Protein AF-C9LHJ3-F1 (afdb_monomer_lite)

Sequence (234 aa):
MCVIQSIKDIEKISLEILKDSKSLDIFPTPIDKIVSYVNLTVSSNVDTSQIHEGYKSKYPDVLLRALGKVRGLLVRKEKKVYLDLNQLDSRKNFVKLHEVGHDVLPWQQKCFDVLDDDDESLNFDTHEEFEAEANFFASVTLFQHDRFTSAINKYPLDIDTSIQLSTLFGASIHATLRRYVEYSNNRCALLVLEKPSRCGALLRNKFQSPSFTNTFGKMGIPNVLDYFAWPFVL

Foldseek 3Di:
DLDDDDLVVLLVLLLVLCVVLVQAPDWLRPLVSSLVSLVAAEDADPPVVPVPVVCCVQCVPVVCCCVVPNQWDQPPVVSYIYHDNVDDQQVVSLSSQLVVQCSRPVSSVVVVVVCVPPDDDPDPVNVVVSSVSSSSSSLCNLCVNCVVLVQLVVDDPDLVSLVVSCNGSVHDSVSSVQVCFANPPDFDKDWDWPDQDPFFTFTPDIGHYPNVCVPPNDDPDDRTDTCVNPVVRD

Organism: NCBI:txid626522

Structure (mmCIF, N/CA/C/O backbone):
data_AF-C9LHJ3-F1
#
_entry.id   AF-C9LHJ3-F1
#
loop_
_atom_site.group_PDB
_atom_site.id
_atom_site.type_symbol
_atom_site.label_atom_id
_atom_site.label_alt_id
_atom_site.label_comp_id
_atom_site.label_asym_id
_atom_site.label_entity_id
_atom_site.label_seq_id
_atom_site.pdbx_PDB_ins_code
_atom_site.Cartn_x
_atom_site.Cartn_y
_atom_site.Cartn_z
_atom_site.occupancy
_atom_site.B_iso_or_equiv
_atom_site.auth_seq_id
_atom_site.auth_comp_id
_atom_site.auth_asym_id
_atom_site.auth_atom_id
_atom_site.pdbx_PDB_model_num
ATOM 1 N N . MET A 1 1 ? 11.647 -0.512 27.954 1.00 32.06 1 MET A N 1
ATOM 2 C CA . MET A 1 1 ? 12.306 -1.088 26.761 1.00 32.06 1 MET A CA 1
ATOM 3 C C . MET A 1 1 ? 11.206 -1.726 25.915 1.00 32.06 1 MET A C 1
ATOM 5 O O . MET A 1 1 ? 10.716 -2.786 26.286 1.00 32.06 1 MET A O 1
ATOM 9 N N . CYS A 1 2 ? 10.695 -1.007 24.906 1.00 38.97 2 CYS A N 1
ATOM 10 C CA . CYS A 1 2 ? 9.602 -1.476 24.041 1.00 38.97 2 CYS A CA 1
ATOM 11 C C . CYS A 1 2 ? 10.174 -2.636 23.198 1.00 38.97 2 CYS A C 1
ATOM 13 O O . CYS A 1 2 ? 11.178 -2.456 22.514 1.00 38.97 2 CYS A O 1
ATOM 15 N N . VAL A 1 3 ? 9.646 -3.852 23.352 1.00 42.72 3 VAL A N 1
ATOM 16 C CA . VAL A 1 3 ? 10.147 -5.035 22.634 1.00 42.72 3 VAL A CA 1
ATOM 17 C C . VAL A 1 3 ? 9.776 -4.889 21.160 1.00 42.72 3 VAL A C 1
ATOM 19 O O . VAL A 1 3 ? 8.593 -4.869 20.834 1.00 42.72 3 VAL A O 1
ATOM 22 N N . ILE A 1 4 ? 10.789 -4.788 20.300 1.00 52.75 4 ILE A N 1
ATOM 23 C CA . ILE A 1 4 ? 10.663 -4.711 18.840 1.00 52.75 4 ILE A CA 1
ATOM 24 C C . ILE A 1 4 ? 10.087 -6.045 18.339 1.00 52.75 4 ILE A C 1
ATOM 26 O O . ILE A 1 4 ? 10.677 -7.103 18.578 1.00 52.75 4 ILE A O 1
ATOM 30 N N . GLN A 1 5 ? 8.909 -6.007 17.707 1.00 63.47 5 GLN A N 1
ATOM 31 C CA . GLN A 1 5 ? 8.194 -7.194 17.217 1.00 63.47 5 GLN A CA 1
ATOM 32 C C . GLN A 1 5 ? 8.350 -7.387 15.706 1.00 63.47 5 GLN A C 1
ATOM 34 O O . GLN A 1 5 ? 8.887 -6.545 14.991 1.00 63.47 5 GLN A O 1
ATOM 39 N N . SER A 1 6 ? 7.949 -8.563 15.218 1.00 76.94 6 SER A N 1
ATOM 40 C CA . SER A 1 6 ? 8.232 -8.991 13.852 1.00 76.94 6 SER A CA 1
ATOM 41 C C . SER A 1 6 ? 7.150 -8.538 12.868 1.00 76.94 6 SER A C 1
ATOM 43 O O . SER A 1 6 ? 5.975 -8.442 13.211 1.00 76.94 6 SER A O 1
ATOM 45 N N . ILE A 1 7 ? 7.523 -8.365 11.594 1.00 88.50 7 ILE A N 1
ATOM 46 C CA . ILE A 1 7 ? 6.602 -8.148 10.457 1.00 88.50 7 ILE A CA 1
ATOM 47 C C . ILE A 1 7 ? 5.390 -9.099 10.498 1.00 88.50 7 ILE A C 1
ATOM 49 O O . ILE A 1 7 ? 4.270 -8.692 10.196 1.00 88.50 7 ILE A O 1
ATOM 53 N N . LYS A 1 8 ? 5.596 -10.348 10.936 1.00 91.19 8 LYS A N 1
ATOM 54 C CA . LYS A 1 8 ? 4.547 -11.372 11.028 1.00 91.19 8 LYS A CA 1
ATOM 55 C C . LYS A 1 8 ? 3.450 -11.020 12.030 1.00 91.19 8 LYS A C 1
ATOM 57 O O . LYS A 1 8 ? 2.300 -11.396 11.821 1.00 91.19 8 LYS A O 1
ATOM 62 N N . ASP A 1 9 ? 3.790 -10.317 13.106 1.00 93.75 9 ASP A N 1
ATOM 63 C CA . ASP A 1 9 ? 2.824 -9.903 14.123 1.00 93.75 9 ASP A CA 1
ATOM 64 C C . ASP A 1 9 ? 1.900 -8.818 13.558 1.00 93.75 9 ASP A C 1
ATOM 66 O O . ASP A 1 9 ? 0.679 -8.910 13.691 1.00 93.75 9 ASP A O 1
ATOM 70 N N . ILE A 1 10 ? 2.465 -7.857 12.816 1.00 94.94 10 ILE A N 1
ATOM 71 C CA . ILE A 1 10 ? 1.693 -6.836 12.092 1.00 94.94 10 ILE A CA 1
ATOM 72 C C . ILE A 1 10 ? 0.785 -7.489 11.045 1.00 94.94 10 ILE A C 1
ATOM 74 O O . ILE A 1 10 ? -0.390 -7.134 10.932 1.00 94.94 10 ILE A O 1
ATOM 78 N N . GLU A 1 11 ? 1.303 -8.465 10.293 1.00 95.56 11 GLU A N 1
ATOM 79 C CA . GLU A 1 11 ? 0.507 -9.190 9.303 1.00 95.56 11 GLU A CA 1
ATOM 80 C C . GLU A 1 11 ? -0.664 -9.935 9.950 1.00 95.56 11 GLU A C 1
ATOM 82 O O . GLU A 1 11 ? -1.795 -9.869 9.465 1.00 95.56 11 GLU A O 1
ATOM 87 N N . LYS A 1 12 ? -0.409 -10.607 11.077 1.00 96.50 12 LYS A N 1
ATOM 88 C CA . LYS A 1 12 ? -1.432 -11.321 11.837 1.00 96.50 12 LYS A CA 1
ATOM 89 C C . LYS A 1 12 ? -2.536 -10.377 12.315 1.00 96.50 12 LYS A C 1
ATOM 91 O O . LYS A 1 12 ? -3.703 -10.653 12.042 1.00 96.50 12 LYS A O 1
ATOM 96 N N . ILE A 1 13 ? -2.177 -9.259 12.952 1.00 96.69 13 ILE A N 1
ATOM 97 C CA . ILE A 1 13 ? -3.137 -8.255 13.443 1.00 96.69 13 ILE A CA 1
ATOM 98 C C . ILE A 1 13 ? -3.966 -7.694 12.280 1.00 96.69 13 ILE A C 1
ATOM 100 O O . ILE A 1 13 ? -5.192 -7.629 12.354 1.00 96.69 13 ILE A O 1
ATOM 104 N N . SER A 1 14 ? -3.312 -7.341 11.169 1.00 97.75 14 SER A N 1
ATOM 105 C CA . SER A 1 14 ?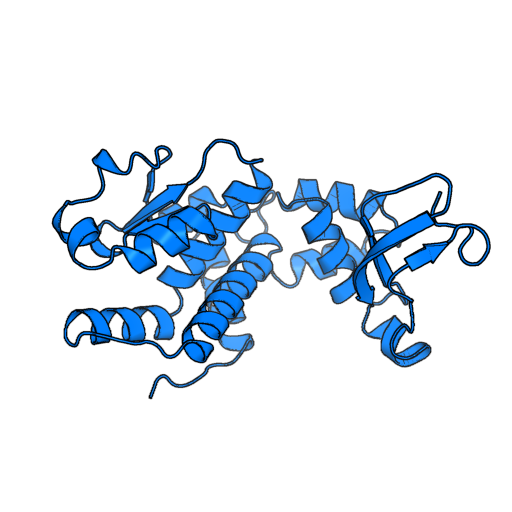 -3.989 -6.867 9.957 1.00 97.75 14 SER A CA 1
ATOM 106 C C . SER A 1 14 ? -4.999 -7.889 9.424 1.00 97.75 14 SER A C 1
ATOM 108 O O . SER A 1 14 ? -6.138 -7.537 9.107 1.00 97.75 14 SER A O 1
ATOM 110 N N . LEU A 1 15 ? -4.613 -9.165 9.342 1.00 97.94 15 LEU A N 1
ATOM 111 C CA . LEU A 1 15 ? -5.479 -10.224 8.835 1.00 97.94 15 LEU A CA 1
ATOM 112 C C . LEU A 1 15 ? -6.671 -10.501 9.764 1.00 97.94 15 LEU A C 1
ATOM 114 O O . LEU A 1 15 ? -7.774 -10.737 9.272 1.00 97.94 15 LEU A O 1
ATOM 118 N N . GLU A 1 16 ? -6.467 -10.475 11.082 1.00 97.94 16 GLU A N 1
ATOM 119 C CA . GLU A 1 16 ? -7.538 -10.602 12.082 1.00 97.94 16 GLU A CA 1
ATOM 120 C C . GLU A 1 16 ? -8.547 -9.456 11.943 1.00 97.94 16 GLU A C 1
ATOM 122 O O . GLU A 1 16 ? -9.736 -9.705 11.751 1.00 97.94 16 GLU A O 1
ATOM 127 N N . ILE A 1 17 ? -8.078 -8.207 11.869 1.00 97.50 17 ILE A N 1
ATOM 128 C CA . ILE A 1 17 ? -8.943 -7.038 11.655 1.00 97.50 17 ILE A CA 1
ATOM 129 C C . ILE A 1 17 ? -9.722 -7.144 10.342 1.00 97.50 17 ILE A C 1
ATOM 131 O O . ILE A 1 17 ? -10.922 -6.863 10.315 1.00 97.50 17 ILE A O 1
ATOM 135 N N . LEU A 1 18 ? -9.086 -7.561 9.243 1.00 98.31 18 LEU A N 1
ATOM 136 C CA . LEU A 1 18 ? -9.776 -7.760 7.965 1.00 98.31 18 LEU A CA 1
ATOM 137 C C . LEU A 1 18 ? -10.890 -8.811 8.075 1.00 98.31 18 LEU A C 1
ATOM 139 O O . LEU A 1 18 ? -11.966 -8.613 7.506 1.00 98.31 18 LEU A O 1
ATOM 143 N N . LYS A 1 19 ? -10.665 -9.909 8.806 1.00 98.00 19 LYS A N 1
ATOM 144 C CA . LYS A 1 19 ? -11.674 -10.958 9.029 1.00 98.00 19 LYS A CA 1
ATOM 145 C C . LYS A 1 19 ? -12.820 -10.460 9.899 1.00 98.00 19 LYS A C 1
ATOM 147 O O . LYS A 1 19 ? -13.978 -10.568 9.497 1.00 98.00 19 LYS A O 1
ATOM 152 N N . ASP A 1 20 ? -12.504 -9.878 11.046 1.00 97.44 20 ASP A N 1
ATOM 153 C CA . ASP A 1 20 ? -13.493 -9.541 12.068 1.00 97.44 20 ASP A CA 1
ATOM 154 C C . ASP A 1 20 ? -14.341 -8.331 11.667 1.00 97.44 20 ASP A C 1
ATOM 156 O O . ASP A 1 20 ? -15.562 -8.323 11.845 1.00 97.44 20 ASP A O 1
ATOM 160 N N . SER A 1 21 ? -13.730 -7.354 10.986 1.00 97.00 21 SER A N 1
ATOM 161 C CA . SER A 1 21 ? -14.463 -6.268 10.325 1.00 97.00 21 SER A CA 1
ATOM 162 C C . SER A 1 21 ? -15.255 -6.744 9.102 1.00 97.00 21 SER A C 1
ATOM 164 O O . SER A 1 21 ? -15.978 -5.953 8.501 1.00 97.00 21 SER A O 1
ATOM 166 N N . LYS A 1 22 ? -15.158 -8.026 8.713 1.00 97.69 22 LYS A N 1
ATOM 167 C CA . LYS A 1 22 ? -15.774 -8.601 7.506 1.00 97.69 22 LYS A CA 1
ATOM 168 C C . LYS A 1 22 ? -15.391 -7.813 6.250 1.00 97.69 22 LYS A C 1
ATOM 170 O O . LYS A 1 22 ? -16.267 -7.481 5.453 1.00 97.69 22 LYS A O 1
ATOM 175 N N . SER A 1 23 ? -14.123 -7.438 6.138 1.00 97.94 23 SER A N 1
ATOM 176 C CA . SER A 1 23 ? -13.556 -6.637 5.044 1.00 97.94 23 SER A CA 1
ATOM 177 C C . SER A 1 23 ? -12.649 -7.456 4.125 1.00 97.94 23 SER A C 1
ATOM 179 O O . SER A 1 23 ? -12.357 -7.024 3.013 1.00 97.94 23 SER A O 1
ATOM 181 N N . LEU A 1 24 ? -12.213 -8.633 4.580 1.00 98.12 24 LEU A N 1
ATOM 182 C CA . LEU A 1 24 ? -11.439 -9.581 3.788 1.00 98.12 24 LEU A CA 1
ATOM 183 C C . LEU A 1 24 ? -12.246 -10.074 2.580 1.00 98.12 24 LEU A C 1
ATOM 185 O O . LEU A 1 24 ? -13.427 -10.390 2.709 1.00 98.12 24 LEU A O 1
ATOM 189 N N . ASP A 1 25 ? -11.588 -10.149 1.425 1.00 97.69 25 ASP A N 1
ATOM 190 C CA . ASP A 1 25 ? -12.147 -10.550 0.131 1.00 97.69 25 ASP A CA 1
ATOM 191 C C . ASP A 1 25 ? -13.284 -9.632 -0.383 1.00 97.69 25 ASP A C 1
ATOM 193 O O . ASP A 1 25 ? -14.018 -9.987 -1.306 1.00 97.69 25 ASP A O 1
ATOM 197 N N . ILE A 1 26 ? -13.400 -8.417 0.171 1.00 97.81 26 ILE A N 1
ATOM 198 C CA . ILE A 1 26 ? -14.266 -7.340 -0.331 1.00 97.81 26 ILE A CA 1
ATOM 199 C C . ILE A 1 26 ? -13.403 -6.278 -1.013 1.00 97.81 26 ILE A C 1
ATOM 201 O O . ILE A 1 26 ? -12.420 -5.812 -0.438 1.00 97.81 26 ILE A O 1
ATOM 205 N N . PHE A 1 27 ? -13.790 -5.880 -2.227 1.00 96.12 27 PHE A N 1
ATOM 206 C CA . PHE A 1 27 ? -13.021 -4.983 -3.088 1.00 96.12 27 PHE A CA 1
ATOM 207 C C . PHE A 1 27 ? -13.895 -3.845 -3.653 1.00 96.12 27 PHE A C 1
ATOM 209 O O . PHE A 1 27 ? -15.008 -4.129 -4.105 1.00 96.12 27 PHE A O 1
ATOM 216 N N . PRO A 1 28 ? -13.420 -2.583 -3.687 1.00 96.50 28 PRO A N 1
ATOM 217 C CA . PRO A 1 28 ? -12.219 -2.072 -3.016 1.00 96.50 28 PRO A CA 1
ATOM 218 C C . PRO A 1 28 ? -12.210 -2.346 -1.514 1.00 96.50 28 PRO A C 1
ATOM 220 O O . PRO A 1 28 ? -13.272 -2.520 -0.918 1.00 96.50 28 PRO A O 1
ATOM 223 N N . THR A 1 29 ? -11.018 -2.413 -0.909 1.00 97.50 29 THR A N 1
ATOM 224 C CA . THR A 1 29 ? -10.891 -2.710 0.524 1.00 97.50 29 THR A CA 1
ATOM 225 C C . THR A 1 29 ? -11.734 -1.699 1.316 1.00 97.50 29 THR A C 1
ATOM 227 O O . THR A 1 29 ? -11.498 -0.493 1.192 1.00 97.50 29 THR A O 1
ATOM 230 N N . PRO A 1 30 ? -12.740 -2.137 2.101 1.00 96.44 30 PRO A N 1
ATOM 231 C CA . PRO A 1 30 ? -13.734 -1.235 2.679 1.00 96.44 30 PRO A CA 1
ATOM 232 C C . PRO A 1 30 ? -13.183 -0.534 3.930 1.00 96.44 30 PRO A C 1
ATOM 234 O O . PRO A 1 30 ? -13.480 -0.908 5.065 1.00 96.44 30 PRO A O 1
ATOM 237 N N . ILE A 1 31 ? -12.369 0.503 3.720 1.00 93.88 31 ILE A N 1
ATOM 238 C CA . ILE A 1 31 ? -11.600 1.177 4.779 1.00 93.88 31 ILE A CA 1
ATOM 239 C C . ILE A 1 31 ? -12.490 1.722 5.896 1.00 93.88 31 ILE A C 1
ATOM 241 O O . ILE A 1 31 ? -12.171 1.544 7.067 1.00 93.88 31 ILE A O 1
ATOM 245 N N . ASP A 1 32 ? -13.633 2.323 5.567 1.00 91.19 32 ASP A N 1
ATOM 246 C CA . ASP A 1 32 ? -14.532 2.892 6.580 1.00 91.19 32 ASP A CA 1
ATOM 247 C C . ASP A 1 32 ? -15.125 1.824 7.509 1.00 91.19 32 ASP A C 1
ATOM 249 O O . ASP A 1 32 ? -15.378 2.091 8.685 1.00 91.19 32 ASP A O 1
ATOM 253 N N . LYS A 1 33 ? -15.281 0.589 7.018 1.00 94.44 33 LYS A N 1
ATOM 254 C CA . LYS A 1 33 ? -15.715 -0.556 7.826 1.00 94.44 33 LYS A CA 1
ATOM 255 C C . LYS A 1 33 ? -14.626 -0.998 8.800 1.00 94.44 33 LYS A C 1
ATOM 257 O O . LYS A 1 33 ? -14.927 -1.290 9.952 1.00 94.44 33 LYS A O 1
ATOM 262 N N . ILE A 1 34 ? -13.370 -0.999 8.349 1.00 94.94 34 ILE A N 1
ATOM 263 C CA . ILE A 1 34 ? -12.194 -1.291 9.181 1.00 94.94 34 ILE A CA 1
ATOM 264 C C . ILE A 1 34 ? -12.047 -0.233 10.281 1.00 94.94 34 ILE A C 1
ATOM 266 O O . ILE A 1 34 ? -11.929 -0.577 11.452 1.00 94.94 34 ILE A O 1
ATOM 270 N N . VAL A 1 35 ? -12.119 1.048 9.911 1.00 88.75 35 VAL A N 1
ATOM 271 C CA . VAL A 1 35 ? -12.020 2.185 10.841 1.00 88.75 35 VAL A CA 1
ATOM 272 C C . VAL A 1 35 ? -13.139 2.139 11.888 1.00 88.75 35 VAL A C 1
ATOM 274 O O . VAL A 1 35 ? -12.878 2.268 13.082 1.00 88.75 35 VAL A O 1
ATOM 277 N N . SER A 1 36 ? -14.372 1.860 11.455 1.00 89.50 36 SER A N 1
ATOM 278 C CA . SER A 1 36 ? -15.520 1.719 12.359 1.00 89.50 36 SER A CA 1
ATOM 279 C C . SER A 1 36 ? -15.376 0.517 13.299 1.00 89.50 36 SER A C 1
ATOM 281 O O . SER A 1 36 ? -15.726 0.615 14.471 1.00 89.50 36 SER A O 1
ATOM 283 N N . TYR A 1 37 ? -14.839 -0.611 12.814 1.00 92.19 37 TYR A N 1
ATOM 284 C CA . TYR A 1 37 ? -14.609 -1.817 13.619 1.00 92.19 37 TYR A CA 1
ATOM 285 C C . TYR A 1 37 ? -13.649 -1.567 14.790 1.00 92.19 37 TYR A C 1
ATOM 287 O O . TYR A 1 37 ? -13.896 -2.035 15.899 1.00 92.19 37 TYR A O 1
ATOM 295 N N . VAL A 1 38 ? -12.596 -0.774 14.573 1.00 86.81 38 VAL A N 1
ATOM 296 C CA . VAL A 1 38 ? -11.635 -0.415 15.631 1.00 86.81 38 VAL A CA 1
ATOM 297 C C . VAL A 1 38 ? -12.126 0.738 16.521 1.00 86.81 38 VAL A C 1
ATOM 299 O O . VAL A 1 38 ? -11.414 1.196 17.407 1.00 86.81 38 VAL A O 1
ATOM 302 N N . ASN A 1 39 ? -13.379 1.175 16.349 1.00 81.75 39 ASN A N 1
ATOM 303 C CA . ASN A 1 39 ? -14.003 2.292 17.066 1.00 81.75 39 ASN A CA 1
ATOM 304 C C . ASN A 1 39 ? -13.285 3.637 16.875 1.00 81.75 39 ASN A C 1
ATOM 306 O O . ASN A 1 39 ? -13.354 4.495 17.756 1.00 81.75 39 ASN A O 1
ATOM 310 N N . LEU A 1 40 ? -12.615 3.832 15.737 1.00 74.19 40 LEU A N 1
ATOM 311 C CA . LEU A 1 40 ? -12.083 5.131 15.345 1.00 74.19 40 LEU A CA 1
ATOM 312 C C . LEU A 1 40 ? -13.140 5.901 14.544 1.00 74.19 40 LEU A C 1
ATOM 314 O O . LEU A 1 40 ? -13.839 5.349 13.698 1.00 74.19 40 LEU A O 1
ATOM 318 N N . THR A 1 41 ? -13.254 7.199 14.802 1.00 64.81 41 THR A N 1
ATOM 319 C CA . THR A 1 41 ? -14.154 8.115 14.094 1.00 64.81 41 THR A CA 1
ATOM 320 C C . THR A 1 41 ? -13.337 9.025 13.187 1.00 64.81 41 THR A C 1
ATOM 322 O O . THR A 1 41 ? -12.370 9.639 13.628 1.00 64.81 41 THR A O 1
ATOM 325 N N . VAL A 1 42 ? -13.713 9.157 11.917 1.00 61.72 42 VAL A N 1
ATOM 326 C CA . VAL A 1 42 ? -13.033 10.082 10.998 1.00 61.72 42 VAL A CA 1
ATOM 327 C C . VAL A 1 42 ? -13.690 11.454 11.094 1.00 61.72 42 VAL A C 1
ATOM 329 O O . VAL A 1 42 ? -14.865 11.597 10.765 1.00 61.72 42 VAL A O 1
ATOM 332 N N . SER A 1 43 ? -12.934 12.468 11.508 1.00 57.75 43 SER A N 1
ATOM 333 C CA . SER A 1 43 ? -13.338 13.864 11.364 1.00 57.75 43 SER A CA 1
ATOM 334 C C . SER A 1 43 ? -12.752 14.421 10.073 1.00 57.75 43 SER A C 1
ATOM 336 O O . SER A 1 43 ? -11.538 14.468 9.872 1.00 57.75 43 SER A O 1
ATOM 338 N N . SER A 1 44 ? -13.631 14.841 9.171 1.00 51.28 44 SER A N 1
ATOM 339 C CA . SER A 1 44 ? -13.263 15.401 7.873 1.00 51.28 44 SER A CA 1
ATOM 340 C C . SER A 1 44 ? -12.635 16.790 7.980 1.00 51.28 44 SER A C 1
ATOM 342 O O . SER A 1 44 ? -11.933 17.197 7.071 1.00 51.28 44 SER A O 1
ATOM 344 N N . ASN A 1 45 ? -12.831 17.520 9.076 1.00 48.72 45 ASN A N 1
ATOM 345 C CA . ASN A 1 45 ? -12.276 18.861 9.214 1.00 48.72 45 ASN A CA 1
ATOM 346 C C . ASN A 1 45 ? -11.089 18.805 10.170 1.00 48.72 45 ASN A C 1
ATOM 348 O O . ASN A 1 45 ? -11.294 18.664 11.374 1.00 48.72 45 ASN A O 1
ATOM 352 N N . VAL A 1 46 ? -9.860 18.978 9.663 1.00 47.25 46 VAL A N 1
ATOM 353 C CA . VAL A 1 46 ? -8.715 19.414 10.490 1.00 47.25 46 VAL A CA 1
ATOM 354 C C . VAL A 1 46 ? -8.951 20.887 10.841 1.00 47.25 46 VAL A C 1
ATOM 356 O O . VAL A 1 46 ? -8.220 21.784 10.434 1.00 47.25 46 VAL A O 1
ATOM 359 N N . ASP A 1 47 ? -10.048 21.161 11.538 1.00 46.56 47 ASP A N 1
ATOM 360 C CA . ASP A 1 47 ? -10.230 22.430 12.202 1.00 46.56 47 ASP A CA 1
ATOM 361 C C . ASP A 1 47 ? -9.444 22.328 13.501 1.00 46.56 47 ASP A C 1
ATOM 363 O O . ASP A 1 47 ? -9.907 21.785 14.507 1.00 46.56 47 ASP A O 1
ATOM 367 N N . THR A 1 48 ? -8.203 22.806 13.456 1.00 45.59 48 THR A N 1
ATOM 368 C CA . THR A 1 48 ? -7.338 22.842 14.630 1.00 45.59 48 THR A CA 1
ATOM 369 C C . THR A 1 48 ? -7.989 23.629 15.763 1.00 45.59 48 THR A C 1
ATOM 371 O O . THR A 1 48 ? -7.620 23.401 16.908 1.00 45.59 48 THR A O 1
ATOM 374 N N . SER A 1 49 ? -8.995 24.483 15.520 1.00 46.00 49 SER A N 1
ATOM 375 C CA . SER A 1 49 ? -9.752 25.148 16.585 1.00 46.00 49 SER A CA 1
ATOM 376 C C . SER A 1 49 ? -10.558 24.175 17.460 1.00 46.00 49 SER A C 1
ATOM 378 O O . SER A 1 49 ? -10.710 24.450 18.646 1.00 46.00 49 SER A O 1
ATOM 380 N N . GLN A 1 50 ? -10.952 23.006 16.937 1.00 45.19 50 GLN A N 1
ATOM 381 C CA . GLN A 1 50 ? -11.703 21.975 17.672 1.00 45.19 50 GLN A CA 1
ATOM 382 C C . GLN A 1 50 ? -10.827 21.014 18.482 1.00 45.19 50 GLN A C 1
ATOM 384 O O . GLN A 1 50 ? -11.343 20.235 19.281 1.00 45.19 50 GLN A O 1
ATOM 389 N N . ILE A 1 51 ? -9.506 21.067 18.303 1.00 52.50 51 ILE A N 1
ATOM 390 C CA . ILE A 1 51 ? -8.568 20.310 19.134 1.00 52.50 51 ILE A CA 1
ATOM 391 C C . ILE A 1 51 ? -8.541 20.958 20.522 1.00 52.50 51 ILE A C 1
ATOM 393 O O . ILE A 1 51 ? -8.293 22.164 20.636 1.00 52.50 51 ILE A O 1
ATOM 397 N N . HIS A 1 52 ? -8.783 20.159 21.567 1.00 52.97 52 HIS A N 1
ATOM 398 C CA . HIS A 1 52 ? -8.817 20.631 22.951 1.00 52.97 52 HIS A CA 1
ATOM 399 C C . HIS A 1 52 ? -7.533 21.399 23.305 1.00 52.97 52 HIS A C 1
ATOM 401 O O . HIS A 1 52 ? -6.420 20.957 23.007 1.00 52.97 52 HIS A O 1
ATOM 407 N N . GLU A 1 53 ? -7.679 22.550 23.962 1.00 53.81 53 GLU A N 1
ATOM 408 C CA . GLU A 1 53 ? -6.583 23.497 24.210 1.00 53.81 53 GLU A CA 1
ATOM 409 C C . GLU A 1 53 ? -5.438 22.869 25.023 1.00 53.81 53 GLU A C 1
ATOM 411 O O . GLU A 1 53 ? -4.269 23.094 24.724 1.00 53.81 53 GLU A O 1
ATOM 416 N N . GLY A 1 54 ? -5.773 21.961 25.947 1.00 53.56 54 GLY A N 1
ATOM 417 C CA . GLY A 1 54 ? -4.800 21.160 26.702 1.00 53.56 54 GLY A CA 1
ATOM 418 C C . GLY A 1 54 ? -3.916 20.228 25.856 1.00 53.56 54 GLY A C 1
ATOM 419 O O . GLY A 1 54 ? -2.818 19.893 26.277 1.00 53.56 54 GLY A O 1
ATOM 420 N N . TYR A 1 55 ? -4.354 19.821 24.659 1.00 50.62 55 TYR A N 1
ATOM 421 C CA . TYR A 1 55 ? -3.538 19.024 23.730 1.00 50.62 55 TYR A CA 1
ATOM 422 C C . TYR A 1 55 ? -2.609 19.918 22.898 1.00 50.62 55 TYR A C 1
ATOM 424 O O . TYR A 1 55 ? -1.462 19.556 22.638 1.00 50.62 55 TYR A O 1
ATOM 432 N N . LYS A 1 56 ? -3.089 21.116 22.524 1.00 51.38 56 LYS A N 1
ATOM 433 C CA . LYS A 1 56 ? -2.291 22.138 21.824 1.00 51.38 56 LYS A CA 1
ATOM 434 C C . LYS A 1 56 ? -1.137 22.644 22.678 1.00 51.38 56 LYS A C 1
ATOM 436 O O . LYS A 1 56 ? -0.055 22.870 22.151 1.00 51.38 56 LYS A O 1
ATOM 441 N N . SER A 1 57 ? -1.382 22.835 23.973 1.00 50.44 57 SER A N 1
ATOM 442 C CA . SER A 1 57 ? -0.376 23.323 24.912 1.00 50.44 57 SER A CA 1
ATOM 443 C C . SER A 1 57 ? 0.623 22.244 25.329 1.00 50.44 57 SER A C 1
ATOM 445 O O . SER A 1 57 ? 1.789 22.570 25.521 1.00 50.44 57 SER A O 1
ATOM 447 N N . LYS A 1 58 ? 0.195 20.976 25.437 1.00 44.00 58 LYS A N 1
ATOM 448 C CA . LYS A 1 58 ? 1.049 19.868 25.899 1.00 44.00 58 LYS A CA 1
ATOM 449 C C . LYS A 1 58 ? 1.907 19.246 24.785 1.00 44.00 58 LYS A C 1
ATOM 451 O O . LYS A 1 58 ? 3.006 18.793 25.066 1.00 44.00 58 LYS A O 1
ATOM 456 N N . TYR A 1 59 ? 1.461 19.267 23.522 1.00 50.94 59 TYR A N 1
ATOM 457 C CA . TYR A 1 59 ? 2.193 18.639 22.405 1.00 50.94 59 TYR A CA 1
ATOM 458 C C . TYR A 1 59 ? 2.274 19.501 21.127 1.00 50.94 59 TYR A C 1
ATOM 460 O O . TYR A 1 59 ? 1.910 19.027 20.044 1.00 50.94 59 TYR A O 1
ATOM 468 N N . PRO A 1 60 ? 2.763 20.753 21.198 1.00 45.94 60 PRO A N 1
ATOM 469 C CA . PRO A 1 60 ? 2.793 21.664 20.053 1.00 45.94 60 PRO A CA 1
ATOM 470 C C . PRO A 1 60 ? 3.667 21.144 18.902 1.00 45.94 60 PRO A C 1
ATOM 472 O O . PRO A 1 60 ? 3.250 21.211 17.749 1.00 45.94 60 PRO A O 1
ATOM 475 N N . ASP A 1 61 ? 4.825 20.545 19.192 1.00 42.19 61 ASP A N 1
ATOM 476 C CA . ASP A 1 61 ? 5.742 20.033 18.163 1.00 42.19 61 ASP A CA 1
ATOM 477 C C . ASP A 1 61 ? 5.251 18.744 17.497 1.00 42.19 61 ASP A C 1
ATOM 479 O O . ASP A 1 61 ? 5.486 18.539 16.307 1.00 42.19 61 ASP A O 1
ATOM 483 N N . VAL A 1 62 ? 4.531 17.885 18.226 1.00 48.47 62 VAL A N 1
ATOM 484 C CA . VAL A 1 62 ? 3.894 16.681 17.663 1.00 48.47 62 VAL A CA 1
ATOM 485 C C . VAL A 1 62 ? 2.716 17.085 16.781 1.00 48.47 62 VAL A C 1
ATOM 487 O O . VAL A 1 62 ? 2.596 16.584 15.666 1.00 48.47 62 VAL A O 1
ATOM 490 N N . LEU A 1 63 ? 1.908 18.059 17.221 1.00 45.78 63 LEU A N 1
ATOM 491 C CA . LEU A 1 63 ? 0.871 18.669 16.390 1.00 45.78 63 LEU A CA 1
ATOM 492 C C . LEU A 1 63 ? 1.470 19.310 15.135 1.00 45.78 63 LEU A C 1
ATOM 494 O O . LEU A 1 63 ? 0.962 19.082 14.046 1.00 45.78 63 LEU A O 1
ATOM 498 N N . LEU A 1 64 ? 2.558 20.074 15.249 1.00 44.56 64 LEU A N 1
ATOM 499 C CA . LEU A 1 64 ? 3.215 20.732 14.114 1.00 44.56 64 LEU A CA 1
ATOM 500 C C . LEU A 1 64 ? 3.905 19.740 13.167 1.00 44.56 64 LEU A C 1
ATOM 502 O O . LEU A 1 64 ? 3.908 19.965 11.959 1.00 44.56 64 LEU A O 1
ATOM 506 N N . ARG A 1 65 ? 4.463 18.630 13.668 1.00 44.97 65 ARG A N 1
ATOM 507 C CA . ARG A 1 65 ? 5.050 17.556 12.842 1.00 44.97 65 ARG A CA 1
ATOM 508 C C . ARG A 1 65 ? 3.986 16.722 12.139 1.00 44.97 65 ARG A C 1
ATOM 510 O O . ARG A 1 65 ? 4.154 16.447 10.950 1.00 44.97 65 ARG A O 1
ATOM 517 N N . ALA A 1 66 ? 2.891 16.398 12.829 1.00 43.97 66 ALA A N 1
ATOM 518 C CA . ALA A 1 66 ? 1.706 15.818 12.212 1.00 43.97 66 ALA A CA 1
ATOM 519 C C . ALA A 1 66 ? 1.203 16.769 11.114 1.00 43.97 66 ALA A C 1
ATOM 521 O O . ALA A 1 66 ? 1.308 16.458 9.937 1.00 43.97 66 ALA A O 1
ATOM 522 N N . LEU A 1 67 ? 0.871 18.018 11.441 1.00 42.22 67 LEU A N 1
ATOM 523 C CA . LEU A 1 67 ? 0.402 19.020 10.473 1.00 42.22 67 LEU A CA 1
ATOM 524 C C . LEU A 1 67 ? 1.399 19.318 9.329 1.00 42.22 67 LEU A C 1
ATOM 526 O O . LEU A 1 67 ? 0.977 19.643 8.220 1.00 42.22 67 LEU A O 1
ATOM 530 N N . GLY A 1 68 ? 2.710 19.204 9.567 1.00 39.00 68 GLY A N 1
ATOM 531 C CA . GLY A 1 68 ? 3.764 19.532 8.602 1.00 39.00 68 GLY A CA 1
ATOM 532 C C . GLY A 1 68 ? 4.203 18.384 7.685 1.00 39.00 68 GLY A C 1
ATOM 533 O O . GLY A 1 68 ? 4.740 18.649 6.606 1.00 39.00 68 GLY A O 1
ATOM 534 N N . LYS A 1 69 ? 3.998 17.115 8.076 1.00 41.09 69 LYS A N 1
ATOM 535 C CA . LYS A 1 69 ? 4.457 15.937 7.305 1.00 41.09 69 LYS A CA 1
ATOM 536 C C . LYS A 1 69 ? 3.445 14.786 7.225 1.00 41.09 69 LYS A C 1
ATOM 538 O O . LYS A 1 69 ? 3.429 14.097 6.201 1.00 41.09 69 LYS A O 1
ATOM 543 N N . VAL A 1 70 ? 2.568 14.616 8.216 1.00 44.38 70 VAL A N 1
ATOM 544 C CA . VAL A 1 70 ? 1.545 13.557 8.264 1.00 44.38 70 VAL A CA 1
ATOM 545 C C . VAL A 1 70 ? 0.164 14.191 8.156 1.00 44.38 70 VAL A C 1
ATOM 547 O O . VAL A 1 70 ? -0.429 14.704 9.090 1.00 44.38 70 VAL A O 1
ATOM 550 N N . ARG A 1 71 ? -0.377 14.178 6.943 1.00 53.06 71 ARG A N 1
ATOM 551 C CA . ARG A 1 71 ? -1.633 14.851 6.590 1.00 53.06 71 ARG A CA 1
ATOM 552 C C . ARG A 1 71 ? -2.902 14.153 7.142 1.00 53.06 71 ARG A C 1
ATOM 554 O O . ARG A 1 71 ? -3.969 14.241 6.529 1.00 53.06 71 ARG A O 1
ATOM 561 N N . GLY A 1 72 ? -2.753 13.450 8.264 1.00 49.69 72 GLY A N 1
ATOM 562 C CA . GLY A 1 72 ? -3.789 12.980 9.167 1.00 49.69 72 GLY A CA 1
ATOM 563 C C . GLY A 1 72 ? -3.287 13.022 10.620 1.00 49.69 72 GLY A C 1
ATOM 564 O O . GLY A 1 72 ? -2.085 12.996 10.853 1.00 49.69 72 GLY A O 1
ATOM 565 N N . LEU A 1 73 ? -4.191 13.173 11.589 1.00 54.81 73 LEU A N 1
ATOM 566 C CA . LEU A 1 73 ? -3.860 13.217 13.019 1.00 54.81 73 LEU A CA 1
ATOM 567 C C . LEU A 1 73 ? -4.805 12.295 13.789 1.00 54.81 73 LEU A C 1
ATOM 569 O O . LEU A 1 73 ? -6.009 12.554 13.821 1.00 54.81 73 LEU A O 1
ATOM 573 N N . LEU A 1 74 ? -4.271 11.266 14.448 1.00 55.53 74 LEU A N 1
ATOM 574 C CA . LEU A 1 74 ? -5.012 10.464 15.419 1.00 55.53 74 LEU A CA 1
ATOM 575 C C . LEU A 1 74 ? -4.984 11.112 16.812 1.00 55.53 74 LEU A C 1
ATOM 577 O O . LEU A 1 74 ? -3.948 11.193 17.470 1.00 55.53 74 LEU A O 1
ATOM 581 N N . VAL A 1 75 ? -6.155 11.509 17.308 1.00 59.47 75 VAL A N 1
ATOM 582 C CA . VAL A 1 75 ? -6.379 11.904 18.703 1.00 59.47 75 VAL A CA 1
ATOM 583 C C . VAL A 1 75 ? -6.973 10.714 19.452 1.00 59.47 75 VAL A C 1
ATOM 585 O O . VAL A 1 75 ? -8.184 10.487 19.435 1.00 59.47 75 VAL A O 1
ATOM 588 N N . ARG A 1 76 ? -6.103 9.942 20.116 1.00 60.09 76 ARG A N 1
ATOM 589 C CA . ARG A 1 76 ? -6.446 8.672 20.785 1.00 60.09 76 ARG A CA 1
ATOM 590 C C . ARG A 1 76 ? -7.493 8.826 21.892 1.00 60.09 76 ARG A C 1
ATOM 592 O O . ARG A 1 76 ? -8.451 8.059 21.915 1.00 60.09 76 ARG A O 1
ATOM 599 N N . LYS A 1 77 ? -7.377 9.854 22.750 1.00 59.03 77 LYS A N 1
ATOM 600 C CA . LYS A 1 77 ? -8.360 10.134 23.827 1.00 59.03 77 LYS A CA 1
ATOM 601 C C . LYS A 1 77 ? -9.777 10.338 23.289 1.00 59.03 77 LYS A C 1
ATOM 603 O O . LYS A 1 77 ? -10.747 9.987 23.950 1.00 59.03 77 LYS A O 1
ATOM 608 N N . GLU A 1 78 ? -9.889 10.868 22.075 1.00 55.81 78 GLU A N 1
ATOM 609 C CA . GLU A 1 78 ? -11.166 11.094 21.398 1.00 55.81 78 GLU A CA 1
ATOM 610 C C . GLU A 1 78 ? -11.530 9.975 20.414 1.00 55.81 78 GLU A C 1
ATOM 612 O O . GLU A 1 78 ? -12.619 10.007 19.845 1.00 55.81 78 GLU A O 1
ATOM 617 N N . LYS A 1 79 ? -10.624 9.013 20.180 1.00 61.00 79 LYS A N 1
ATOM 618 C CA . LYS A 1 79 ? -10.692 8.027 19.093 1.00 61.00 79 LYS A CA 1
ATOM 619 C C . LYS A 1 79 ? -11.014 8.669 17.741 1.00 61.00 79 LYS A C 1
ATOM 621 O O . LYS A 1 79 ? -11.813 8.140 16.971 1.00 61.00 79 LYS A O 1
ATOM 626 N N . LYS A 1 80 ? -10.426 9.836 17.452 1.00 61.28 80 LYS A N 1
ATOM 627 C CA . LYS A 1 80 ? -10.691 10.596 16.220 1.00 61.28 80 LYS A CA 1
ATOM 628 C C . LYS A 1 80 ? -9.479 10.670 15.309 1.00 61.28 80 LYS A C 1
ATOM 630 O O . LYS A 1 80 ? -8.398 11.017 15.763 1.00 61.28 80 LYS A O 1
ATOM 635 N N . VAL A 1 81 ? -9.692 10.435 14.019 1.00 61.06 81 VAL A N 1
ATOM 636 C CA . VAL A 1 81 ? -8.715 10.664 12.950 1.00 61.06 81 VAL A CA 1
ATOM 637 C C . VAL A 1 81 ? -9.122 11.904 12.165 1.00 61.06 81 VAL A C 1
ATOM 639 O O . VAL A 1 81 ? -10.183 11.920 11.543 1.00 61.06 81 VAL A O 1
ATOM 642 N N . TYR A 1 82 ? -8.284 12.932 12.171 1.00 58.56 82 TYR A N 1
ATOM 643 C CA . TYR A 1 82 ? -8.451 14.130 11.351 1.00 58.56 82 TYR A CA 1
ATOM 644 C C . TYR A 1 82 ? -7.714 13.948 10.023 1.00 58.56 82 TYR A C 1
ATOM 646 O O . TYR A 1 82 ? -6.611 13.417 10.034 1.00 58.56 82 TYR A O 1
ATOM 654 N N . LEU A 1 83 ? -8.285 14.365 8.886 1.00 57.53 83 LEU A N 1
ATOM 655 C CA . LEU A 1 83 ? -7.677 14.197 7.553 1.00 57.53 83 LEU A CA 1
ATOM 656 C C . LEU A 1 83 ? -7.684 15.492 6.738 1.00 57.53 83 LEU A C 1
ATOM 658 O O . LEU A 1 83 ? -8.664 16.232 6.741 1.00 57.53 83 LEU A O 1
ATOM 662 N N . ASP A 1 84 ? -6.635 15.713 5.948 1.00 60.84 84 ASP A N 1
ATOM 663 C CA . ASP A 1 84 ? -6.628 16.750 4.911 1.00 60.84 84 ASP A CA 1
ATOM 664 C C . ASP A 1 84 ? -7.541 16.365 3.726 1.00 60.84 84 ASP A C 1
ATOM 666 O O . ASP A 1 84 ? -7.296 15.395 2.997 1.00 60.84 84 ASP A O 1
ATOM 670 N N . LEU A 1 85 ? -8.606 17.145 3.518 1.00 56.12 85 LEU A N 1
ATOM 671 C CA . LEU A 1 85 ? -9.642 16.870 2.517 1.00 56.12 85 LEU A CA 1
ATOM 672 C C . LEU A 1 85 ? -9.225 17.116 1.072 1.00 56.12 85 LEU A C 1
ATOM 674 O O . LEU A 1 85 ? -9.869 16.565 0.175 1.00 56.12 85 LEU A O 1
ATOM 678 N N . ASN A 1 86 ? -8.147 17.865 0.833 1.00 60.62 86 ASN A N 1
ATOM 679 C CA . ASN A 1 86 ? -7.690 18.198 -0.521 1.00 60.62 86 ASN A CA 1
ATOM 680 C C . ASN A 1 86 ? -6.999 17.021 -1.231 1.00 60.62 86 ASN A C 1
ATOM 682 O O . ASN A 1 86 ? -6.506 17.148 -2.352 1.00 60.62 86 ASN A O 1
ATOM 686 N N . GLN A 1 87 ? -6.934 15.865 -0.576 1.00 65.38 87 GLN A N 1
ATOM 687 C CA . GLN A 1 87 ? -6.276 14.676 -1.091 1.00 65.38 87 GLN A CA 1
ATOM 688 C C . GLN A 1 87 ? -7.186 13.806 -1.951 1.00 65.38 87 GLN A C 1
ATOM 690 O O . GLN A 1 87 ? -8.392 13.712 -1.725 1.00 65.38 87 GLN A O 1
ATOM 695 N N . LEU A 1 88 ? -6.556 13.075 -2.873 1.00 77.44 88 LEU A N 1
ATOM 696 C CA . LEU A 1 88 ? -7.179 11.962 -3.587 1.00 77.44 88 LEU A CA 1
ATOM 697 C C . LEU A 1 88 ? -7.673 10.894 -2.599 1.00 77.44 88 LEU A C 1
ATOM 699 O O . LEU A 1 88 ? -6.998 10.599 -1.609 1.00 77.44 88 LEU A O 1
ATOM 703 N N . ASP A 1 89 ? -8.795 10.248 -2.904 1.00 81.88 89 ASP A N 1
ATOM 704 C CA . ASP A 1 89 ? -9.418 9.271 -2.002 1.00 81.88 89 ASP A CA 1
ATOM 705 C C . ASP A 1 89 ? -8.511 8.076 -1.694 1.00 81.88 89 ASP A C 1
ATOM 707 O O . ASP A 1 89 ? -8.418 7.649 -0.546 1.00 81.88 89 ASP A O 1
ATOM 711 N N . SER A 1 90 ? -7.721 7.609 -2.668 1.00 83.88 90 SER A N 1
ATOM 712 C CA . SER A 1 90 ? -6.717 6.560 -2.440 1.00 83.88 90 SER A CA 1
ATOM 713 C C . SER A 1 90 ? -5.685 6.950 -1.376 1.00 83.88 90 SER A C 1
ATOM 715 O O . SER A 1 90 ? -5.164 6.101 -0.656 1.00 83.88 90 SER A O 1
ATOM 717 N N . ARG A 1 91 ? -5.359 8.246 -1.281 1.00 80.75 91 ARG A N 1
ATOM 718 C CA . ARG A 1 91 ? -4.437 8.761 -0.268 1.00 80.75 91 ARG A CA 1
ATOM 719 C C . ARG A 1 91 ? -5.130 8.852 1.088 1.00 80.75 91 ARG A C 1
ATOM 721 O O . ARG A 1 91 ? -4.543 8.395 2.061 1.00 80.75 91 ARG A O 1
ATOM 728 N N . LYS A 1 92 ? -6.369 9.353 1.141 1.00 81.25 92 LYS A N 1
ATOM 729 C CA . LYS A 1 92 ? -7.181 9.371 2.372 1.00 81.25 92 LYS A CA 1
ATOM 730 C C . LYS A 1 92 ? -7.329 7.967 2.955 1.00 81.25 92 LYS A C 1
ATOM 732 O O . LYS A 1 92 ? -7.120 7.778 4.145 1.00 81.25 92 LYS A O 1
ATOM 737 N N . ASN A 1 93 ? -7.614 6.979 2.110 1.00 88.50 93 ASN A N 1
ATOM 738 C CA . ASN A 1 93 ? -7.728 5.570 2.486 1.00 88.50 93 ASN A CA 1
ATOM 739 C C . ASN A 1 93 ? -6.436 5.020 3.097 1.00 88.50 93 ASN A C 1
ATOM 741 O O . ASN A 1 93 ? -6.479 4.363 4.135 1.00 88.50 93 ASN A O 1
ATOM 745 N N . PHE A 1 94 ? -5.288 5.325 2.488 1.00 87.69 94 PHE A N 1
ATOM 746 C CA . PHE A 1 94 ? -3.994 4.926 3.035 1.00 87.69 94 PHE A CA 1
ATOM 747 C C . PHE A 1 94 ? -3.717 5.585 4.392 1.00 87.69 94 PHE A C 1
ATOM 749 O O . PHE A 1 94 ? -3.309 4.897 5.320 1.00 87.69 94 PHE A O 1
ATOM 756 N N . VAL A 1 95 ? -3.978 6.892 4.528 1.00 80.50 95 VAL A N 1
ATOM 757 C CA . VAL A 1 95 ? -3.781 7.616 5.797 1.00 80.50 95 VAL A CA 1
ATOM 758 C C . VAL A 1 95 ? -4.696 7.058 6.889 1.00 80.50 95 VAL A C 1
ATOM 760 O O . VAL A 1 95 ? -4.215 6.760 7.971 1.00 80.50 95 VAL A O 1
ATOM 763 N N . LYS A 1 96 ? -5.981 6.808 6.603 1.00 84.94 96 LYS A N 1
ATOM 764 C CA . LYS A 1 96 ? -6.896 6.154 7.557 1.00 84.94 96 LYS A CA 1
ATOM 765 C C . LYS A 1 96 ? -6.324 4.835 8.077 1.00 84.94 96 LYS A C 1
ATOM 767 O O . LYS A 1 96 ? -6.320 4.610 9.278 1.00 84.94 96 LYS A O 1
ATOM 772 N N . LEU A 1 97 ? -5.836 3.973 7.184 1.00 90.94 97 LEU A N 1
ATOM 773 C CA . LEU A 1 97 ? -5.243 2.698 7.584 1.00 90.94 97 LEU A CA 1
ATOM 774 C C . LEU A 1 97 ? -3.924 2.858 8.351 1.00 90.94 97 LEU A C 1
ATOM 776 O O . LEU A 1 97 ? -3.632 2.033 9.209 1.00 90.94 97 LEU A O 1
ATOM 780 N N . HIS A 1 98 ? -3.139 3.889 8.048 1.00 86.88 98 HIS A N 1
ATOM 781 C CA . HIS A 1 98 ? -1.919 4.215 8.785 1.00 86.88 98 HIS A CA 1
ATOM 782 C C . HIS A 1 98 ? -2.246 4.602 10.234 1.00 86.88 98 HIS A C 1
ATOM 784 O O . HIS A 1 98 ? -1.687 4.016 11.157 1.00 86.88 98 HIS A O 1
ATOM 790 N N . GLU A 1 99 ? -3.248 5.460 10.444 1.00 81.06 99 GLU A N 1
ATOM 791 C CA . GLU A 1 99 ? -3.725 5.788 11.794 1.00 81.06 99 GLU A CA 1
ATOM 792 C C . GLU A 1 99 ? -4.338 4.577 12.512 1.00 81.06 99 GLU A C 1
ATOM 794 O O . GLU A 1 99 ? -4.113 4.390 13.705 1.00 81.06 99 GLU A O 1
ATOM 799 N N . VAL A 1 100 ? -5.069 3.710 11.796 1.00 87.31 100 VAL A N 1
ATOM 800 C CA . VAL A 1 100 ? -5.524 2.424 12.357 1.00 87.31 100 VAL A CA 1
ATOM 801 C C . VAL A 1 100 ? -4.322 1.596 12.804 1.00 87.31 100 VAL A C 1
ATOM 803 O O . VAL A 1 100 ? -4.381 1.016 13.876 1.00 87.31 100 VAL A O 1
ATOM 806 N N . GLY A 1 101 ? -3.227 1.566 12.040 1.00 88.69 101 GLY A N 1
ATOM 807 C CA . GLY A 1 101 ? -1.985 0.897 12.434 1.00 88.69 101 GLY A CA 1
ATOM 808 C C . GLY A 1 101 ? -1.443 1.422 13.762 1.00 88.69 101 GLY A C 1
ATOM 809 O O . GLY A 1 101 ? -1.216 0.642 14.683 1.00 88.69 101 GLY A O 1
ATOM 810 N N . HIS A 1 102 ? -1.327 2.742 13.906 1.00 84.69 102 HIS A N 1
ATOM 811 C CA . HIS A 1 102 ? -0.932 3.348 15.178 1.00 84.69 102 HIS A CA 1
ATOM 812 C C . HIS A 1 102 ? -1.857 2.973 16.337 1.00 84.69 102 HIS A C 1
ATOM 814 O O . HIS A 1 102 ? -1.394 2.790 17.469 1.00 84.69 102 HIS A O 1
ATOM 820 N N . ASP A 1 103 ? -3.158 2.880 16.073 1.00 83.50 103 ASP A N 1
ATOM 821 C CA . ASP A 1 103 ? -4.136 2.519 17.085 1.00 83.50 103 ASP A CA 1
ATOM 822 C C . ASP A 1 103 ? -4.071 1.037 17.449 1.00 83.50 103 ASP A C 1
ATOM 824 O O . ASP A 1 103 ? -4.062 0.733 18.624 1.00 83.50 103 ASP A O 1
ATOM 828 N N . VAL A 1 104 ? -3.980 0.103 16.505 1.00 89.25 104 VAL A N 1
ATOM 829 C CA . VAL A 1 104 ? -4.186 -1.330 16.791 1.00 89.25 104 VAL A CA 1
ATOM 830 C C . VAL A 1 104 ? -2.923 -2.102 17.146 1.00 89.25 104 VAL A C 1
ATOM 832 O O . VAL A 1 104 ? -3.025 -3.219 17.651 1.00 89.25 104 VAL A O 1
ATOM 835 N N . LEU A 1 105 ? -1.736 -1.551 16.879 1.00 88.62 105 LEU A N 1
ATOM 836 C CA . LEU A 1 105 ? -0.471 -2.190 17.234 1.00 88.62 105 LEU A CA 1
ATOM 837 C C . LEU A 1 105 ? -0.227 -2.044 18.751 1.00 88.62 105 LEU A C 1
ATOM 839 O O . LEU A 1 105 ? 0.052 -0.936 19.224 1.00 88.62 105 LEU A O 1
ATOM 843 N N . PRO A 1 106 ? -0.306 -3.133 19.550 1.00 86.25 106 PRO A N 1
ATOM 844 C CA . PRO A 1 106 ? -0.379 -3.020 21.010 1.00 86.25 106 PRO A CA 1
ATOM 845 C C . PRO A 1 106 ? 0.869 -2.416 21.652 1.00 86.25 106 PRO A C 1
ATOM 847 O O . PRO A 1 106 ? 0.794 -1.832 22.731 1.00 86.25 106 PRO A O 1
ATOM 850 N N . TRP A 1 107 ? 2.035 -2.587 21.028 1.00 82.44 107 TRP A N 1
ATOM 851 C CA . TRP A 1 107 ? 3.283 -2.005 21.521 1.00 82.44 107 TRP A CA 1
ATOM 852 C C . TRP A 1 107 ? 3.344 -0.501 21.274 1.00 82.44 107 TRP A C 1
ATOM 854 O O . TRP A 1 107 ? 3.847 0.217 22.132 1.00 82.44 107 TRP A O 1
ATOM 864 N N . GLN A 1 108 ? 2.763 -0.014 20.176 1.00 80.25 108 GLN A N 1
ATOM 865 C CA . GLN A 1 108 ? 2.645 1.419 19.947 1.00 80.25 108 GLN A CA 1
ATOM 866 C C . GLN A 1 108 ? 1.672 2.034 20.957 1.00 80.25 108 GLN A C 1
ATOM 868 O O . GLN A 1 108 ? 2.049 2.988 21.626 1.00 80.25 108 GLN A O 1
ATOM 873 N N . GLN A 1 109 ? 0.487 1.438 21.168 1.00 68.12 109 GLN A N 1
ATOM 874 C CA . GLN A 1 109 ? -0.462 1.888 22.205 1.00 68.12 109 GLN A CA 1
ATOM 875 C C . GLN A 1 109 ? 0.202 2.011 23.581 1.00 68.12 109 GLN A C 1
ATOM 877 O O . GLN A 1 109 ? 0.225 3.088 24.165 1.00 68.12 109 GLN A O 1
ATOM 882 N N . LYS A 1 110 ? 0.817 0.924 24.065 1.00 60.44 110 LYS A N 1
ATOM 883 C CA . LYS A 1 110 ? 1.451 0.879 25.391 1.00 60.44 110 LYS A CA 1
ATOM 884 C C . LYS A 1 110 ? 2.582 1.885 25.536 1.00 60.44 110 LYS A C 1
ATOM 886 O O . LYS A 1 110 ? 2.741 2.466 26.603 1.00 60.44 110 LYS A O 1
ATOM 891 N N . CYS A 1 111 ? 3.383 2.067 24.489 1.00 55.69 111 CYS A N 1
ATOM 892 C CA . CYS A 1 111 ? 4.495 3.003 24.537 1.00 55.69 111 CYS A CA 1
ATOM 893 C C . CYS A 1 111 ? 4.004 4.463 24.491 1.00 55.69 111 CYS A C 1
ATOM 895 O O . CYS A 1 111 ? 4.677 5.305 25.060 1.00 55.69 111 CYS A O 1
ATOM 897 N N . PHE A 1 112 ? 2.809 4.769 23.968 1.00 52.16 112 PHE A N 1
ATOM 898 C CA . PHE A 1 112 ? 2.182 6.090 24.142 1.00 52.16 112 PHE A CA 1
ATOM 899 C C . PHE A 1 112 ? 1.466 6.261 25.494 1.00 52.16 112 PHE A C 1
ATOM 901 O O . PHE A 1 112 ? 1.586 7.325 26.092 1.00 52.16 112 PHE A O 1
ATOM 908 N N . ASP A 1 113 ? 0.778 5.233 26.003 1.00 43.22 113 ASP A N 1
ATOM 909 C CA . ASP A 1 113 ? 0.045 5.302 27.280 1.00 43.22 113 ASP A CA 1
ATOM 910 C C . ASP A 1 113 ? 0.986 5.472 28.487 1.00 43.22 113 ASP A C 1
ATOM 912 O O . ASP A 1 113 ? 0.668 6.195 29.426 1.00 43.22 113 ASP A O 1
ATOM 916 N N . VAL A 1 114 ? 2.164 4.838 28.457 1.00 37.22 114 VAL A N 1
ATOM 917 C CA . VAL A 1 114 ? 3.184 4.946 29.519 1.00 37.22 114 VAL A CA 1
ATOM 918 C C . VAL A 1 114 ? 3.902 6.305 29.503 1.00 37.22 114 VAL A C 1
ATOM 920 O O . VAL A 1 114 ? 4.393 6.745 30.536 1.00 37.22 114 VAL A O 1
ATOM 923 N N . LEU A 1 115 ? 3.952 6.981 28.352 1.00 39.38 115 LEU A N 1
ATOM 924 C CA . LEU A 1 115 ? 4.621 8.279 28.179 1.00 39.38 115 LEU A CA 1
ATOM 925 C C . LEU A 1 115 ? 3.692 9.487 28.399 1.00 39.38 115 LEU A C 1
ATOM 927 O O . LEU A 1 115 ? 4.148 10.624 28.349 1.00 39.38 115 LEU A O 1
ATOM 931 N N . ASP A 1 116 ? 2.390 9.277 28.623 1.00 38.28 116 ASP A N 1
ATOM 932 C CA . ASP A 1 116 ? 1.468 10.368 28.986 1.00 38.28 116 ASP A CA 1
ATOM 933 C C . ASP A 1 116 ? 1.660 10.802 30.466 1.00 38.28 116 ASP A C 1
ATOM 935 O O . ASP A 1 116 ? 1.272 11.923 30.823 1.00 38.28 116 ASP A O 1
ATOM 939 N N . ASP A 1 117 ? 2.305 9.942 31.280 1.00 37.84 117 ASP A N 1
ATOM 940 C CA . ASP A 1 117 ? 2.625 10.139 32.708 1.00 37.84 117 ASP A CA 1
ATOM 941 C C . ASP A 1 117 ? 4.063 10.632 32.986 1.00 37.84 117 ASP A C 1
ATOM 943 O O . ASP A 1 117 ? 4.263 11.314 33.989 1.00 37.84 117 ASP A O 1
ATOM 947 N N . ASP A 1 118 ? 5.043 10.365 32.113 1.00 36.69 118 ASP A N 1
ATOM 948 C CA . ASP A 1 118 ? 6.422 10.864 32.246 1.00 36.69 118 ASP A CA 1
ATOM 949 C C . ASP A 1 118 ? 6.873 11.528 30.936 1.00 36.69 118 ASP A C 1
ATOM 951 O O . ASP A 1 118 ? 7.024 10.889 29.892 1.00 36.69 118 ASP A O 1
ATOM 955 N N . ASP A 1 119 ? 7.040 12.847 31.023 1.00 47.75 119 ASP A N 1
ATOM 956 C CA . ASP A 1 119 ? 7.386 13.759 29.938 1.00 47.75 119 ASP A CA 1
ATOM 957 C C . ASP A 1 119 ? 8.729 13.405 29.268 1.00 47.75 119 ASP A C 1
ATOM 959 O O . ASP A 1 119 ? 9.731 13.112 29.918 1.00 47.75 119 ASP A O 1
ATOM 963 N N . GLU A 1 120 ? 8.730 13.561 27.945 1.00 44.62 120 GLU A N 1
ATOM 964 C CA . GLU A 1 120 ? 9.859 13.535 27.009 1.00 44.62 120 GLU A CA 1
ATOM 965 C C . GLU A 1 120 ? 10.452 12.185 26.542 1.00 44.62 120 GLU A C 1
ATOM 967 O O . GLU A 1 120 ? 11.198 11.476 27.214 1.00 44.62 120 GLU A O 1
ATOM 972 N N . SER A 1 121 ? 10.300 12.003 25.224 1.00 49.06 121 SER A N 1
ATOM 973 C CA . SER A 1 121 ? 11.212 11.331 24.287 1.00 49.06 121 SER A CA 1
ATOM 974 C C . SER A 1 121 ? 11.055 9.817 24.080 1.00 49.06 121 SER A C 1
ATOM 976 O O . SER A 1 121 ? 11.850 8.991 24.524 1.00 49.06 121 SER A O 1
ATOM 978 N N . LEU A 1 122 ? 10.139 9.451 23.173 1.00 54.72 122 LEU A N 1
ATOM 979 C CA . LEU A 1 122 ? 10.523 8.413 22.212 1.00 54.72 122 LEU A CA 1
ATOM 980 C C . LEU A 1 122 ? 11.791 8.916 21.510 1.00 54.72 122 LEU A C 1
ATOM 982 O O . LEU A 1 122 ? 11.799 10.026 20.967 1.00 54.72 122 LEU A O 1
ATOM 986 N N . ASN A 1 123 ? 12.874 8.137 21.553 1.00 62.94 123 ASN A N 1
ATOM 987 C CA . ASN A 1 123 ? 14.049 8.464 20.755 1.00 62.94 123 ASN A CA 1
ATOM 988 C C . ASN A 1 123 ? 13.647 8.505 19.264 1.00 62.94 123 ASN A C 1
ATOM 990 O O . ASN A 1 123 ? 12.665 7.882 18.846 1.00 62.94 123 ASN A O 1
ATOM 994 N N . PHE A 1 124 ? 14.373 9.291 18.470 1.00 62.16 124 PHE A N 1
ATOM 995 C CA . PHE A 1 124 ? 14.050 9.509 17.057 1.00 62.16 124 PHE A CA 1
ATOM 996 C C . PHE A 1 124 ? 13.913 8.187 16.282 1.00 62.16 124 PHE A C 1
ATOM 998 O O . PHE A 1 124 ? 12.969 8.029 15.511 1.00 62.16 124 PHE A O 1
ATOM 1005 N N . ASP A 1 125 ? 14.783 7.222 16.581 1.00 63.72 125 ASP A N 1
ATOM 1006 C CA . ASP A 1 125 ? 14.809 5.908 15.938 1.00 63.72 125 ASP A CA 1
ATOM 1007 C C . ASP A 1 125 ? 13.524 5.102 16.204 1.00 63.72 125 ASP A C 1
ATOM 1009 O O . ASP A 1 125 ? 12.933 4.558 15.276 1.00 63.72 125 ASP A O 1
ATOM 1013 N N . THR A 1 126 ? 13.011 5.096 17.442 1.00 70.31 126 THR A N 1
ATOM 1014 C CA . THR A 1 126 ? 11.755 4.400 17.791 1.00 70.31 126 THR A CA 1
ATOM 1015 C C . THR A 1 126 ? 10.563 5.044 17.090 1.00 70.31 126 THR A C 1
ATOM 1017 O O . THR A 1 126 ? 9.625 4.359 16.686 1.00 70.31 126 THR A O 1
ATOM 1020 N N . HIS A 1 127 ? 10.580 6.370 16.929 1.00 72.19 127 HIS A N 1
ATOM 1021 C CA . HIS A 1 127 ? 9.521 7.054 16.197 1.00 72.19 127 HIS A CA 1
ATOM 1022 C C . HIS A 1 127 ? 9.543 6.686 14.706 1.00 72.19 127 HIS A C 1
ATOM 1024 O O . HIS A 1 127 ? 8.496 6.343 14.163 1.00 72.19 127 HIS A O 1
ATOM 1030 N N . GLU A 1 128 ? 10.713 6.686 14.056 1.00 73.38 128 GLU A N 1
ATOM 1031 C CA . GLU A 1 128 ? 10.830 6.247 12.658 1.00 73.38 128 GLU A CA 1
ATOM 1032 C C . GLU A 1 128 ? 10.399 4.786 12.463 1.00 73.38 128 GLU A C 1
ATOM 1034 O O . GLU A 1 128 ? 9.732 4.466 11.475 1.00 73.38 128 GLU A O 1
ATOM 1039 N N . GLU A 1 129 ? 10.720 3.907 13.415 1.00 81.94 129 GLU A N 1
ATOM 1040 C CA . GLU A 1 129 ? 10.265 2.516 13.405 1.00 81.94 129 GLU A CA 1
ATOM 1041 C C . GLU A 1 129 ? 8.738 2.417 13.500 1.00 81.94 129 GLU A C 1
ATOM 1043 O O . GLU A 1 129 ? 8.118 1.738 12.680 1.00 81.94 129 GLU A O 1
ATOM 1048 N N . PHE A 1 130 ? 8.103 3.142 14.425 1.00 83.44 130 PHE A N 1
ATOM 1049 C CA . PHE A 1 130 ? 6.644 3.122 14.573 1.00 83.44 130 PHE A CA 1
ATOM 1050 C C . PHE A 1 130 ? 5.920 3.616 13.317 1.00 83.44 130 PHE A C 1
ATOM 1052 O O . PHE A 1 130 ? 4.920 3.023 12.900 1.00 83.44 130 PHE A O 1
ATOM 1059 N N . GLU A 1 131 ? 6.443 4.663 12.679 1.00 79.94 131 GLU A N 1
ATOM 1060 C CA . GLU A 1 131 ? 5.952 5.155 11.392 1.00 79.94 131 GLU A CA 1
ATOM 1061 C C . GLU A 1 131 ? 6.109 4.094 10.292 1.00 79.94 131 GLU A C 1
ATOM 1063 O O . GLU A 1 131 ? 5.204 3.886 9.476 1.00 79.94 131 GLU A O 1
ATOM 1068 N N . ALA A 1 132 ? 7.245 3.391 10.247 1.00 85.19 132 ALA A N 1
ATOM 1069 C CA . ALA A 1 132 ? 7.486 2.323 9.280 1.00 85.19 132 ALA A CA 1
ATOM 1070 C C . ALA A 1 132 ? 6.520 1.141 9.471 1.00 85.19 132 ALA A C 1
ATOM 1072 O O . ALA A 1 132 ? 5.974 0.627 8.491 1.00 85.19 132 ALA A O 1
ATOM 1073 N N . GLU A 1 133 ? 6.252 0.749 10.715 1.00 90.12 133 GLU A N 1
ATOM 1074 C CA . GLU A 1 133 ? 5.297 -0.303 11.067 1.00 90.12 133 GLU A CA 1
ATOM 1075 C C . GLU A 1 133 ? 3.858 0.074 10.701 1.00 90.12 133 GLU A C 1
ATOM 1077 O O . GLU A 1 133 ? 3.157 -0.727 10.081 1.00 90.12 133 GLU A O 1
ATOM 1082 N N . ALA A 1 134 ? 3.423 1.300 11.009 1.00 87.19 134 ALA A N 1
ATOM 1083 C CA . ALA A 1 134 ? 2.095 1.792 10.645 1.00 87.19 134 ALA A CA 1
ATOM 1084 C C . ALA A 1 134 ? 1.928 1.889 9.119 1.00 87.19 134 ALA A C 1
ATOM 1086 O O . ALA A 1 134 ? 0.901 1.490 8.563 1.00 87.19 134 ALA A O 1
ATOM 1087 N N . ASN A 1 135 ? 2.970 2.330 8.404 1.00 88.12 135 ASN A N 1
ATOM 1088 C CA . ASN A 1 135 ? 3.010 2.297 6.941 1.00 88.12 135 ASN A CA 1
ATOM 1089 C C . ASN A 1 135 ? 2.924 0.868 6.386 1.00 88.12 135 ASN A C 1
ATOM 1091 O O . ASN A 1 135 ? 2.225 0.630 5.393 1.00 88.12 135 ASN A O 1
ATOM 1095 N N . PHE A 1 136 ? 3.616 -0.087 7.011 1.00 93.31 136 PHE A N 1
ATOM 1096 C CA . PHE A 1 136 ? 3.553 -1.490 6.620 1.00 93.31 136 PHE A CA 1
ATOM 1097 C C . PHE A 1 136 ? 2.162 -2.081 6.879 1.00 93.31 136 PHE A C 1
ATOM 1099 O O . PHE A 1 136 ? 1.582 -2.662 5.957 1.00 93.31 136 PHE A O 1
ATOM 1106 N N . PHE A 1 137 ? 1.584 -1.850 8.063 1.00 95.44 137 PHE A N 1
ATOM 1107 C CA . PHE A 1 137 ? 0.214 -2.232 8.407 1.00 95.44 137 PHE A CA 1
ATOM 1108 C C . PHE A 1 137 ? -0.785 -1.682 7.383 1.00 95.44 137 PHE A C 1
ATOM 1110 O O . PHE A 1 137 ? -1.605 -2.432 6.846 1.00 95.44 137 PHE A O 1
ATOM 1117 N N . ALA A 1 138 ? -0.690 -0.392 7.051 1.00 94.19 138 ALA A N 1
ATOM 1118 C CA . ALA A 1 138 ? -1.580 0.238 6.086 1.00 94.19 138 ALA A CA 1
ATOM 1119 C C . ALA A 1 138 ? -1.467 -0.401 4.703 1.00 94.19 138 ALA A C 1
ATOM 1121 O O . ALA A 1 138 ? -2.472 -0.734 4.075 1.00 94.19 138 ALA A O 1
ATOM 1122 N N . SER A 1 139 ? -0.235 -0.626 4.246 1.00 94.94 139 SER A N 1
ATOM 1123 C CA . SER A 1 139 ? 0.037 -1.254 2.959 1.00 94.94 139 SER A CA 1
ATOM 1124 C C . SER A 1 139 ? -0.502 -2.686 2.907 1.00 94.94 139 SER A C 1
ATOM 1126 O O . SER A 1 139 ? -1.245 -3.033 1.990 1.00 94.94 139 SER A O 1
ATOM 1128 N N . VAL A 1 140 ? -0.167 -3.538 3.880 1.00 96.31 140 VAL A N 1
ATOM 1129 C CA . VAL A 1 140 ? -0.585 -4.948 3.865 1.00 96.31 140 VAL A CA 1
ATOM 1130 C C . VAL A 1 140 ? -2.099 -5.116 4.026 1.00 96.31 140 VAL A C 1
ATOM 1132 O O . VAL A 1 140 ? -2.686 -5.959 3.348 1.00 96.31 140 VAL A O 1
ATOM 1135 N N . THR A 1 141 ? -2.741 -4.249 4.815 1.00 97.88 141 THR A N 1
ATOM 1136 C CA . THR A 1 141 ? -4.201 -4.224 4.980 1.00 97.88 141 THR A CA 1
ATOM 1137 C C . THR A 1 141 ? -4.902 -3.768 3.700 1.00 97.88 141 THR A C 1
ATOM 1139 O O . THR A 1 141 ? -5.829 -4.433 3.243 1.00 97.88 141 THR A O 1
ATOM 1142 N N . LEU A 1 142 ? -4.437 -2.673 3.080 1.00 97.75 142 LEU A N 1
ATOM 1143 C CA . LEU A 1 142 ? -5.019 -2.124 1.848 1.00 97.75 142 LEU A CA 1
ATOM 1144 C C . LEU A 1 142 ? -5.019 -3.149 0.714 1.00 97.75 142 LEU A C 1
ATOM 1146 O O . LEU A 1 142 ? -6.017 -3.302 0.015 1.00 97.75 142 LEU A O 1
ATOM 1150 N N . PHE A 1 143 ? -3.905 -3.860 0.559 1.00 97.62 143 PHE A N 1
ATOM 1151 C CA . PHE A 1 143 ? -3.710 -4.867 -0.481 1.00 97.62 143 PHE A CA 1
ATOM 1152 C C . PHE A 1 143 ? -4.128 -6.282 -0.056 1.00 97.62 143 PHE A C 1
ATOM 1154 O O . PHE A 1 143 ? -3.908 -7.236 -0.799 1.00 97.62 143 PHE A O 1
ATOM 1161 N N . GLN A 1 144 ? -4.734 -6.424 1.125 1.00 97.56 144 GLN A N 1
ATOM 1162 C CA . GLN A 1 144 ? -5.238 -7.683 1.672 1.00 97.56 144 GLN A CA 1
ATOM 1163 C C . GLN A 1 144 ? -4.245 -8.846 1.526 1.00 97.56 144 GLN A C 1
ATOM 1165 O O . GLN A 1 144 ? -4.595 -9.924 1.053 1.00 97.56 144 GLN A O 1
ATOM 1170 N N . HIS A 1 145 ? -2.994 -8.634 1.942 1.00 95.31 145 HIS A N 1
ATOM 1171 C CA . HIS A 1 145 ? -1.982 -9.697 2.025 1.00 95.31 145 HIS A CA 1
ATOM 1172 C C . HIS A 1 145 ? -1.737 -10.425 0.687 1.00 95.31 145 HIS A C 1
ATOM 1174 O O . HIS A 1 145 ? -1.322 -9.824 -0.307 1.00 95.31 145 HIS A O 1
ATOM 1180 N N . ASP A 1 146 ? -1.978 -11.733 0.678 1.00 94.50 146 ASP A N 1
ATOM 1181 C CA . ASP A 1 146 ? -1.791 -12.676 -0.417 1.00 94.50 146 ASP A CA 1
ATOM 1182 C C . ASP A 1 146 ? -2.844 -12.543 -1.523 1.00 94.50 146 ASP A C 1
ATOM 1184 O O . ASP A 1 146 ? -2.636 -13.072 -2.619 1.00 94.50 146 ASP A O 1
ATOM 1188 N N . ARG A 1 147 ? -3.941 -11.804 -1.295 1.00 96.75 147 ARG A N 1
ATOM 1189 C CA . ARG A 1 147 ? -4.949 -11.522 -2.333 1.00 96.75 147 ARG A CA 1
ATOM 1190 C C . ARG A 1 147 ? -4.327 -10.722 -3.460 1.00 96.75 147 ARG A C 1
ATOM 1192 O O . ARG A 1 147 ? -4.576 -11.028 -4.623 1.00 96.75 147 ARG A O 1
ATOM 1199 N N . PHE A 1 148 ? -3.479 -9.748 -3.131 1.00 95.44 148 PHE A N 1
ATOM 1200 C CA . PHE A 1 148 ? -2.758 -8.980 -4.138 1.00 95.44 148 PHE A CA 1
ATOM 1201 C C . PHE A 1 148 ? -1.792 -9.856 -4.933 1.00 95.44 148 PHE A C 1
ATOM 1203 O O . PHE A 1 148 ? -1.839 -9.850 -6.160 1.00 95.44 148 PHE A O 1
ATOM 1210 N N . THR A 1 149 ? -0.978 -10.673 -4.260 1.00 92.25 149 THR A N 1
ATOM 1211 C CA . THR A 1 149 ? -0.043 -11.594 -4.931 1.00 92.25 149 THR A CA 1
ATOM 1212 C C . THR A 1 149 ? -0.784 -12.617 -5.803 1.00 92.25 149 THR A C 1
ATOM 1214 O O . THR A 1 149 ? -0.373 -12.941 -6.916 1.00 92.25 149 THR A O 1
ATOM 1217 N N . SER A 1 150 ? -1.933 -13.101 -5.339 1.00 93.88 150 SER A N 1
ATOM 1218 C CA . SER A 1 150 ? -2.799 -13.987 -6.118 1.00 93.88 150 SER A CA 1
ATOM 1219 C C . SER A 1 150 ? -3.426 -13.272 -7.313 1.00 93.88 150 SER A C 1
ATOM 1221 O O . SER A 1 150 ? -3.637 -13.894 -8.350 1.00 93.88 150 SER A O 1
ATOM 1223 N N . ALA A 1 151 ? -3.726 -11.977 -7.186 1.00 93.69 151 ALA A N 1
ATOM 1224 C CA . ALA A 1 151 ? -4.262 -11.167 -8.267 1.00 93.69 151 ALA A CA 1
ATOM 1225 C C . ALA A 1 151 ? -3.199 -10.892 -9.336 1.00 93.69 151 ALA A C 1
ATOM 1227 O O . ALA A 1 151 ? -3.465 -11.177 -10.497 1.00 93.69 151 ALA A O 1
ATOM 1228 N N . ILE A 1 152 ? -1.988 -10.442 -8.977 1.00 93.12 152 ILE A N 1
ATOM 1229 C CA . ILE A 1 152 ? -0.918 -10.167 -9.959 1.00 93.12 152 ILE A CA 1
ATOM 1230 C C . ILE A 1 152 ? -0.589 -11.393 -10.818 1.00 93.12 152 ILE A C 1
ATOM 1232 O O . ILE A 1 152 ? -0.355 -11.245 -12.011 1.00 93.12 152 ILE A O 1
ATOM 1236 N N . ASN A 1 153 ? -0.640 -12.604 -10.247 1.00 90.12 153 ASN A N 1
ATOM 1237 C CA . ASN A 1 153 ? -0.326 -13.849 -10.956 1.00 90.12 153 ASN A CA 1
ATOM 1238 C C . ASN A 1 153 ? -1.374 -14.236 -12.015 1.00 90.12 153 ASN A C 1
ATOM 1240 O O . ASN A 1 153 ? -1.126 -15.134 -12.815 1.00 90.12 153 ASN A O 1
ATOM 1244 N N . LYS A 1 154 ? -2.544 -13.584 -12.026 1.00 90.88 154 LYS A N 1
ATOM 1245 C CA . LYS A 1 154 ? -3.601 -13.805 -13.029 1.00 90.88 154 LYS A CA 1
ATOM 1246 C C . LYS A 1 154 ? -3.432 -12.941 -14.278 1.00 90.88 154 LYS A C 1
ATOM 1248 O O . LYS A 1 154 ? -4.152 -13.154 -15.249 1.00 90.88 154 LYS A O 1
ATOM 1253 N N . TYR A 1 155 ? -2.516 -11.977 -14.252 1.00 88.31 155 TYR A N 1
ATOM 1254 C CA . TYR A 1 155 ? -2.337 -10.987 -15.307 1.00 88.31 155 TYR A CA 1
ATOM 1255 C C . TYR A 1 155 ? -0.893 -10.990 -15.828 1.00 88.31 155 TYR A C 1
ATOM 1257 O O . TYR A 1 155 ? 0.030 -11.378 -15.106 1.00 88.31 155 TYR A O 1
ATOM 1265 N N . PRO A 1 156 ? -0.663 -10.546 -17.075 1.00 88.44 156 PRO A N 1
ATOM 1266 C CA . PRO A 1 156 ? 0.686 -10.370 -17.596 1.00 88.44 156 PRO A CA 1
ATOM 1267 C C . PRO A 1 156 ? 1.451 -9.254 -16.861 1.00 88.44 156 PRO A C 1
ATOM 1269 O O . PRO A 1 156 ? 0.872 -8.409 -16.167 1.00 88.44 156 PRO A O 1
ATOM 1272 N N . LEU A 1 157 ? 2.776 -9.248 -17.044 1.00 90.00 157 LEU A N 1
ATOM 1273 C CA . LEU A 1 157 ? 3.639 -8.138 -16.642 1.00 90.00 157 LEU A CA 1
ATOM 1274 C C . LEU A 1 157 ? 3.343 -6.925 -17.531 1.00 90.00 157 LEU A C 1
ATOM 1276 O O . LEU A 1 157 ? 3.895 -6.811 -18.622 1.00 90.00 157 LEU A O 1
ATOM 1280 N N . ASP A 1 158 ? 2.470 -6.047 -17.046 1.00 88.56 158 ASP A N 1
ATOM 1281 C CA . ASP A 1 158 ? 2.006 -4.859 -17.760 1.00 88.56 158 ASP A CA 1
ATOM 1282 C C . ASP A 1 158 ? 1.710 -3.713 -16.772 1.00 88.56 158 ASP A C 1
ATOM 1284 O O . ASP A 1 158 ? 1.321 -3.939 -15.620 1.00 88.56 158 ASP A O 1
ATOM 1288 N N . ILE A 1 159 ? 1.885 -2.471 -17.222 1.00 87.38 159 ILE A N 1
ATOM 1289 C CA . ILE A 1 159 ? 1.472 -1.272 -16.488 1.00 87.38 159 ILE A CA 1
ATOM 1290 C C . ILE A 1 159 ? -0.052 -1.267 -16.325 1.00 87.38 159 ILE A C 1
ATOM 1292 O O . ILE A 1 159 ? -0.537 -0.950 -15.235 1.00 87.38 159 ILE A O 1
ATOM 1296 N N . ASP A 1 160 ? -0.796 -1.700 -17.347 1.00 91.31 160 ASP A N 1
ATOM 1297 C CA . ASP A 1 160 ? -2.261 -1.758 -17.305 1.00 91.31 160 ASP A CA 1
ATOM 1298 C C . ASP A 1 160 ? -2.767 -2.677 -16.189 1.00 91.31 160 ASP A C 1
ATOM 1300 O O . ASP A 1 160 ? -3.740 -2.348 -15.504 1.00 91.31 160 ASP A O 1
ATOM 1304 N N . THR A 1 161 ? -2.051 -3.772 -15.911 1.00 91.75 161 THR A N 1
ATOM 1305 C CA . THR A 1 161 ? -2.324 -4.644 -14.762 1.00 91.75 161 THR A CA 1
ATOM 1306 C C . THR A 1 161 ? -2.289 -3.854 -13.454 1.00 91.75 161 THR A C 1
ATOM 1308 O O . THR A 1 161 ? -3.186 -3.977 -12.622 1.00 91.75 161 THR A O 1
ATOM 1311 N N . SER A 1 162 ? -1.281 -3.002 -13.256 1.00 91.44 162 SER A N 1
ATOM 1312 C CA . SER A 1 162 ? -1.166 -2.204 -12.029 1.00 91.44 162 SER A CA 1
ATOM 1313 C C . SER A 1 162 ? -2.254 -1.137 -11.924 1.00 91.44 162 SER A C 1
ATOM 1315 O O . SER A 1 162 ? -2.719 -0.853 -10.821 1.00 91.44 162 SER A O 1
ATOM 1317 N N . ILE A 1 163 ? -2.703 -0.570 -13.046 1.00 92.38 163 ILE A N 1
ATOM 1318 C CA . ILE A 1 163 ? -3.823 0.380 -13.065 1.00 92.38 163 ILE A CA 1
ATOM 1319 C C . ILE A 1 163 ? -5.116 -0.332 -12.653 1.00 92.38 163 ILE A C 1
ATOM 1321 O O . ILE A 1 163 ? -5.783 0.116 -11.719 1.00 92.38 163 ILE A O 1
ATOM 1325 N N . GLN A 1 164 ? -5.426 -1.480 -13.260 1.00 94.69 164 GLN A N 1
ATOM 1326 C CA . GLN A 1 164 ? -6.619 -2.269 -12.930 1.00 94.69 164 GLN A CA 1
ATOM 1327 C C . GLN A 1 164 ? -6.623 -2.715 -11.464 1.00 94.69 164 GLN A C 1
ATOM 1329 O O . GLN A 1 164 ? -7.623 -2.556 -10.761 1.00 94.69 164 GLN A O 1
ATOM 1334 N N . LEU A 1 165 ? -5.489 -3.220 -10.968 1.00 95.50 165 LEU A N 1
ATOM 1335 C CA . LEU A 1 165 ? -5.360 -3.624 -9.570 1.00 95.50 165 LEU A CA 1
ATOM 1336 C C . LEU A 1 165 ? -5.438 -2.427 -8.614 1.00 95.50 165 LEU A C 1
ATOM 1338 O O . LEU A 1 165 ? -5.963 -2.571 -7.513 1.00 95.50 165 LEU A O 1
ATOM 1342 N N . SER A 1 166 ? -4.988 -1.237 -9.021 1.00 95.19 166 SER A N 1
ATOM 1343 C CA . SER A 1 166 ? -5.124 -0.043 -8.180 1.00 95.19 166 SER A CA 1
ATOM 1344 C C . SER A 1 166 ? -6.593 0.297 -7.932 1.00 95.19 166 SER A C 1
ATOM 1346 O O . SER A 1 166 ? -6.981 0.544 -6.790 1.00 95.19 166 SER A O 1
ATOM 1348 N N . THR A 1 167 ? -7.432 0.191 -8.967 1.00 94.69 167 THR A N 1
ATOM 1349 C CA . THR A 1 167 ? -8.885 0.336 -8.848 1.00 94.69 167 THR A CA 1
ATOM 1350 C C . THR A 1 167 ? -9.489 -0.784 -8.007 1.00 94.69 167 THR A C 1
ATOM 1352 O O . THR A 1 167 ? -10.272 -0.494 -7.105 1.00 94.69 167 THR A O 1
ATOM 1355 N N . LEU A 1 168 ? -9.093 -2.041 -8.243 1.00 95.94 168 LEU A N 1
ATOM 1356 C CA . LEU A 1 168 ? -9.607 -3.198 -7.505 1.00 95.94 168 LEU A CA 1
ATOM 1357 C C . LEU A 1 168 ? -9.370 -3.080 -5.996 1.00 95.94 168 LEU A C 1
ATOM 1359 O O . LEU A 1 168 ? -10.269 -3.376 -5.226 1.00 95.94 168 LEU A O 1
ATOM 1363 N N . PHE A 1 169 ? -8.185 -2.652 -5.562 1.00 96.38 169 PHE A N 1
ATOM 1364 C CA . PHE A 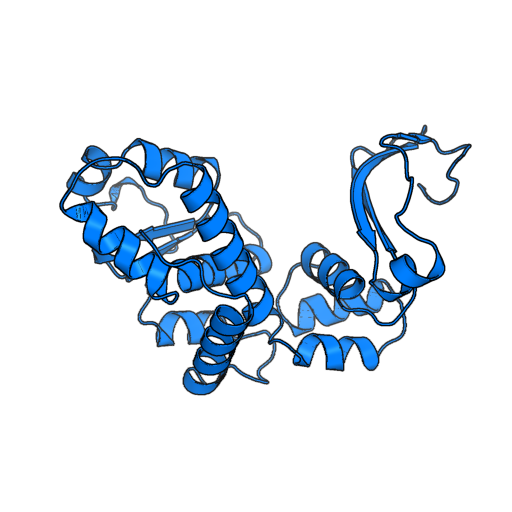1 169 ? -7.855 -2.549 -4.135 1.00 96.38 169 PHE A CA 1
ATOM 1365 C C . PHE A 1 169 ? -8.165 -1.169 -3.531 1.00 96.38 169 PHE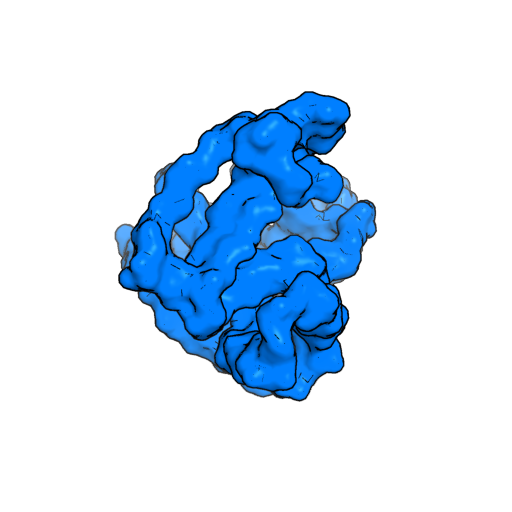 A C 1
ATOM 1367 O O . PHE A 1 169 ? -8.117 -1.012 -2.313 1.00 96.38 169 PHE A O 1
ATOM 1374 N N . GLY A 1 170 ? -8.504 -0.165 -4.349 1.00 94.19 170 GLY A N 1
ATOM 1375 C CA . GLY A 1 170 ? -8.720 1.215 -3.891 1.00 94.19 170 GLY A CA 1
ATOM 1376 C C . GLY A 1 170 ? -7.423 1.946 -3.522 1.00 94.19 170 GLY A C 1
ATOM 1377 O O . GLY A 1 170 ? -7.428 2.845 -2.677 1.00 94.19 170 GLY A O 1
ATOM 1378 N N . ALA A 1 171 ? -6.307 1.544 -4.132 1.00 94.31 171 ALA A N 1
ATOM 1379 C CA . ALA A 1 171 ? -4.976 2.095 -3.913 1.00 94.31 171 ALA A CA 1
ATOM 1380 C C . ALA A 1 171 ? -4.597 3.114 -5.000 1.00 94.31 171 ALA A C 1
ATOM 1382 O O . ALA A 1 171 ? -5.240 3.224 -6.041 1.00 94.31 171 ALA A O 1
ATOM 1383 N N . SER A 1 172 ? -3.514 3.867 -4.784 1.00 92.00 172 SER A N 1
ATOM 1384 C CA . SER A 1 172 ? -2.956 4.696 -5.860 1.00 92.00 172 SER A CA 1
ATOM 1385 C C . SER A 1 172 ? -2.213 3.828 -6.880 1.00 92.00 172 SER A C 1
ATOM 1387 O O . SER A 1 172 ? -1.617 2.808 -6.516 1.00 92.00 172 SER A O 1
ATOM 1389 N N . ILE A 1 173 ? -2.173 4.265 -8.142 1.00 92.44 173 ILE A N 1
ATOM 1390 C CA . ILE A 1 173 ? -1.400 3.595 -9.203 1.00 92.44 173 ILE A CA 1
ATOM 1391 C C . ILE A 1 173 ? 0.068 3.447 -8.783 1.00 92.44 173 ILE A C 1
ATOM 1393 O O . ILE A 1 173 ? 0.643 2.372 -8.908 1.00 92.44 173 ILE A O 1
ATOM 1397 N N . HIS A 1 174 ? 0.661 4.496 -8.205 1.00 90.44 174 HIS A N 1
ATOM 1398 C CA . HIS A 1 174 ? 2.052 4.473 -7.754 1.00 90.44 174 HIS A CA 1
ATOM 1399 C C . HIS A 1 174 ? 2.313 3.413 -6.672 1.00 90.44 174 HIS A C 1
ATOM 1401 O O . HIS A 1 174 ? 3.256 2.631 -6.790 1.00 90.44 174 HIS A O 1
ATOM 1407 N N . ALA A 1 175 ? 1.469 3.357 -5.634 1.00 91.62 175 ALA A N 1
ATOM 1408 C CA . ALA A 1 175 ? 1.592 2.343 -4.585 1.00 91.62 175 ALA A CA 1
ATOM 1409 C C . ALA A 1 175 ? 1.412 0.926 -5.150 1.00 91.62 175 ALA A C 1
ATOM 1411 O O . ALA A 1 175 ? 2.118 0.004 -4.748 1.00 91.62 175 ALA A O 1
ATOM 1412 N N . THR A 1 176 ? 0.507 0.774 -6.118 1.00 95.44 176 THR A N 1
ATOM 1413 C CA . THR A 1 176 ? 0.219 -0.509 -6.763 1.00 95.44 176 THR A CA 1
ATOM 1414 C C . THR A 1 176 ? 1.371 -0.982 -7.643 1.00 95.44 176 THR A C 1
ATOM 1416 O O . THR A 1 176 ? 1.786 -2.126 -7.508 1.00 95.44 176 THR A O 1
ATOM 1419 N N . LEU A 1 177 ? 1.951 -0.107 -8.473 1.00 94.62 177 LEU A N 1
ATOM 1420 C CA . LEU A 1 177 ? 3.133 -0.403 -9.294 1.00 94.62 177 LEU A CA 1
ATOM 1421 C C . LEU A 1 177 ? 4.323 -0.837 -8.435 1.00 94.62 177 LEU A C 1
ATOM 1423 O O . LEU A 1 177 ? 4.989 -1.830 -8.733 1.00 94.62 177 LEU A O 1
ATOM 1427 N N . ARG A 1 178 ? 4.583 -0.102 -7.347 1.00 93.69 178 ARG A N 1
ATOM 1428 C CA . ARG A 1 178 ? 5.642 -0.448 -6.397 1.00 93.69 178 ARG A CA 1
ATOM 1429 C C . ARG A 1 178 ? 5.415 -1.845 -5.820 1.00 93.69 178 ARG A C 1
ATOM 1431 O O . ARG A 1 178 ? 6.305 -2.688 -5.913 1.00 93.69 178 ARG A O 1
ATOM 1438 N N . ARG A 1 179 ? 4.220 -2.100 -5.273 1.00 93.50 179 ARG A N 1
ATOM 1439 C CA . ARG A 1 179 ? 3.894 -3.389 -4.653 1.00 93.50 179 ARG A CA 1
ATOM 1440 C C . ARG A 1 179 ? 3.890 -4.531 -5.667 1.00 93.50 179 ARG A C 1
ATOM 1442 O O . ARG A 1 179 ? 4.344 -5.620 -5.342 1.00 93.50 179 ARG A O 1
ATOM 1449 N N . TYR A 1 180 ? 3.440 -4.284 -6.898 1.00 94.69 180 TYR A N 1
ATOM 1450 C CA . TYR A 1 180 ? 3.533 -5.249 -7.990 1.00 94.69 180 TYR A CA 1
ATOM 1451 C C . TYR A 1 180 ? 4.980 -5.712 -8.146 1.00 94.69 180 TYR A C 1
ATOM 1453 O O . TYR A 1 180 ? 5.246 -6.904 -8.084 1.00 94.69 180 TYR A O 1
ATOM 1461 N N . VAL A 1 181 ? 5.932 -4.786 -8.290 1.00 94.75 181 VAL A N 1
ATOM 1462 C CA . VAL A 1 181 ? 7.342 -5.150 -8.484 1.00 94.75 181 VAL A CA 1
ATOM 1463 C C . VAL A 1 181 ? 7.939 -5.838 -7.258 1.00 94.75 181 VAL A C 1
ATOM 1465 O O . VAL A 1 181 ? 8.645 -6.827 -7.428 1.00 94.75 181 VAL A O 1
ATOM 1468 N N . GLU A 1 182 ? 7.647 -5.367 -6.045 1.00 91.88 182 GLU A N 1
ATOM 1469 C CA . GLU A 1 182 ? 8.176 -5.949 -4.799 1.00 91.88 182 GLU A CA 1
ATOM 1470 C C . GLU A 1 182 ? 7.729 -7.408 -4.575 1.00 91.88 182 GLU A C 1
ATOM 1472 O O . GLU A 1 182 ? 8.501 -8.197 -4.033 1.00 91.88 182 GLU A O 1
ATOM 1477 N N . TYR A 1 183 ? 6.524 -7.782 -5.028 1.00 91.12 183 TYR A N 1
ATOM 1478 C CA . TYR A 1 183 ? 5.931 -9.115 -4.816 1.00 91.12 183 TYR A CA 1
ATOM 1479 C C . TYR A 1 183 ? 5.818 -9.965 -6.092 1.00 91.12 183 TYR A C 1
ATOM 1481 O O . TYR A 1 183 ? 5.301 -11.081 -6.056 1.00 91.12 183 TYR A O 1
ATOM 1489 N N . SER A 1 184 ? 6.288 -9.456 -7.231 1.00 91.81 184 SER A N 1
ATOM 1490 C CA . SER A 1 184 ? 6.223 -10.158 -8.511 1.00 91.81 184 SER A CA 1
ATOM 1491 C C . SER A 1 184 ? 7.275 -11.262 -8.595 1.00 91.81 184 SER A C 1
ATOM 1493 O O . SER A 1 184 ? 8.454 -11.060 -8.298 1.00 91.81 184 SER A O 1
ATOM 1495 N N . ASN A 1 185 ? 6.852 -12.423 -9.096 1.00 91.75 185 ASN A N 1
ATOM 1496 C CA . ASN A 1 185 ? 7.754 -13.510 -9.476 1.00 91.75 185 ASN A CA 1
ATOM 1497 C C . ASN A 1 185 ? 8.444 -13.259 -10.827 1.00 91.75 185 ASN A C 1
ATOM 1499 O O . ASN A 1 185 ? 9.420 -13.938 -11.157 1.00 91.75 185 ASN A O 1
ATOM 1503 N N . ASN A 1 186 ? 7.968 -12.287 -11.611 1.00 92.81 186 ASN A N 1
ATOM 1504 C CA . ASN A 1 186 ? 8.622 -11.879 -12.849 1.00 92.81 186 ASN A CA 1
ATOM 1505 C C . ASN A 1 186 ? 9.935 -11.161 -12.546 1.00 92.81 186 ASN A C 1
ATOM 1507 O O . ASN A 1 186 ? 10.055 -10.447 -11.558 1.00 92.81 186 ASN A O 1
ATOM 1511 N N . ARG A 1 187 ? 10.907 -11.284 -13.450 1.00 95.19 187 ARG A N 1
ATOM 1512 C CA . ARG A 1 187 ? 12.171 -10.537 -13.395 1.00 95.19 187 ARG A CA 1
ATOM 1513 C C . ARG A 1 187 ? 11.949 -9.103 -13.876 1.00 95.19 187 ARG A C 1
ATOM 1515 O O . ARG A 1 187 ? 12.350 -8.746 -14.978 1.00 95.19 187 ARG A O 1
A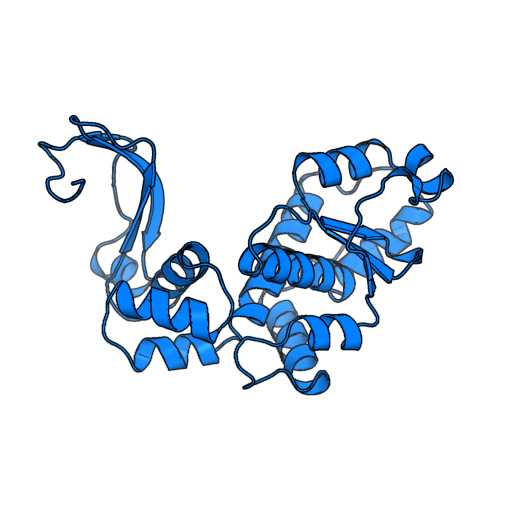TOM 1522 N N . CYS A 1 188 ? 11.268 -8.301 -13.068 1.00 94.19 188 CYS A N 1
ATOM 1523 C CA . CYS A 1 188 ? 10.887 -6.932 -13.405 1.00 94.19 188 CYS A CA 1
ATOM 1524 C C . CYS A 1 188 ? 11.469 -5.897 -12.438 1.00 94.19 188 CYS A C 1
ATOM 1526 O O . CYS A 1 188 ? 11.837 -6.213 -11.299 1.00 94.19 188 CYS A O 1
ATOM 1528 N N . ALA A 1 189 ? 11.497 -4.653 -12.908 1.00 94.38 189 ALA A N 1
ATOM 1529 C CA . ALA A 1 189 ? 11.913 -3.475 -12.170 1.00 94.38 189 ALA A CA 1
ATOM 1530 C C . ALA A 1 189 ? 11.003 -2.284 -12.497 1.00 94.38 189 ALA A C 1
ATOM 1532 O O . ALA A 1 189 ? 10.419 -2.223 -13.576 1.00 94.38 189 ALA A O 1
ATOM 1533 N N . LEU A 1 190 ? 10.906 -1.340 -11.563 1.00 93.25 190 LEU A N 1
ATOM 1534 C CA . LEU A 1 190 ? 10.193 -0.076 -11.714 1.00 93.25 190 LEU A CA 1
ATOM 1535 C C . LEU A 1 190 ? 11.164 1.074 -11.465 1.00 93.25 190 LEU A C 1
ATOM 1537 O O . LEU A 1 190 ? 11.801 1.137 -10.411 1.00 93.25 190 LEU A O 1
ATOM 1541 N N . LEU A 1 191 ? 11.225 2.003 -12.414 1.00 93.00 191 LEU A N 1
ATOM 1542 C CA . LEU A 1 191 ? 11.927 3.272 -12.274 1.00 93.00 191 LEU A CA 1
ATOM 1543 C C . LEU A 1 191 ? 10.891 4.385 -12.158 1.00 93.00 191 LEU A C 1
ATOM 1545 O O . LEU A 1 191 ? 9.980 4.489 -12.974 1.00 93.00 191 LEU A O 1
ATOM 1549 N N . VAL A 1 192 ? 11.027 5.210 -11.127 1.00 90.88 192 VAL A N 1
ATOM 1550 C CA . VAL A 1 192 ? 10.190 6.389 -10.919 1.00 90.88 192 VAL A CA 1
ATOM 1551 C C . VAL A 1 192 ? 11.041 7.592 -11.264 1.00 90.88 192 VAL A C 1
ATOM 1553 O O . VAL A 1 192 ? 12.030 7.863 -10.581 1.00 90.88 192 VAL A O 1
ATOM 1556 N N . LEU A 1 193 ? 10.662 8.288 -12.328 1.00 91.44 193 LEU A N 1
ATOM 1557 C CA . LEU A 1 193 ? 11.383 9.446 -12.836 1.00 91.44 193 LEU A CA 1
ATOM 1558 C C . LEU A 1 193 ? 10.670 10.740 -12.434 1.00 91.44 193 LEU A C 1
ATOM 1560 O O . LEU A 1 193 ? 9.450 10.772 -12.270 1.00 91.44 193 LEU A O 1
ATOM 1564 N N . GLU A 1 194 ? 11.433 11.813 -12.272 1.00 90.75 194 GLU A N 1
ATOM 1565 C CA . GLU A 1 194 ? 10.919 13.155 -12.022 1.00 90.75 194 GLU A CA 1
ATOM 1566 C C . GLU A 1 194 ? 11.620 14.191 -12.903 1.00 90.75 194 GLU A C 1
ATOM 1568 O O . GLU A 1 194 ? 12.719 13.962 -13.411 1.00 90.75 194 GLU A O 1
ATOM 1573 N N . LYS A 1 195 ? 10.975 15.354 -13.057 1.00 89.06 195 LYS A N 1
ATOM 1574 C CA . LYS A 1 195 ? 11.481 16.493 -13.841 1.00 89.06 195 LYS A CA 1
ATOM 1575 C C . LYS A 1 195 ? 11.910 16.081 -15.263 1.00 89.06 195 LYS A C 1
ATOM 1577 O O . LYS A 1 195 ? 13.063 16.309 -15.633 1.00 89.06 195 LYS A O 1
ATOM 1582 N N . PRO A 1 196 ? 11.008 15.465 -16.056 1.00 88.69 196 PRO A N 1
ATOM 1583 C CA . PRO A 1 196 ? 11.330 15.108 -17.430 1.00 88.69 196 PRO A CA 1
ATOM 1584 C C . PRO A 1 196 ? 11.691 16.362 -18.231 1.00 88.69 196 PRO A C 1
ATOM 1586 O O . PRO A 1 196 ? 11.082 17.424 -18.082 1.00 88.69 196 PRO A O 1
ATOM 1589 N N . SER A 1 197 ? 12.701 16.234 -19.082 1.00 86.88 197 SER A N 1
ATOM 1590 C CA . SER A 1 197 ? 13.209 17.289 -19.952 1.00 86.88 197 SER A CA 1
ATOM 1591 C C . SER A 1 197 ? 13.578 16.709 -21.315 1.00 86.88 197 SER A C 1
ATOM 1593 O O . SER A 1 197 ? 13.690 15.497 -21.478 1.00 86.88 197 SER A O 1
ATOM 1595 N N . ARG A 1 198 ? 13.864 17.577 -22.291 1.00 82.44 198 ARG A N 1
ATOM 1596 C CA . ARG A 1 198 ? 14.351 17.142 -23.613 1.00 82.44 198 ARG A CA 1
ATOM 1597 C C . ARG A 1 198 ? 15.678 16.378 -23.563 1.00 82.44 198 ARG A C 1
ATOM 1599 O O . ARG A 1 198 ? 16.014 15.709 -24.530 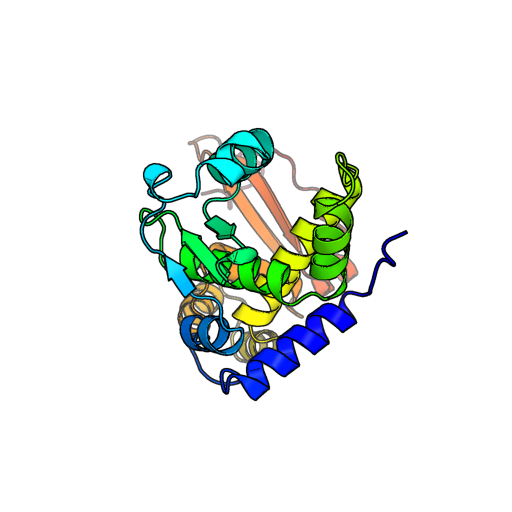1.00 82.44 198 ARG A O 1
ATOM 1606 N N . CYS A 1 199 ? 16.433 16.503 -22.474 1.00 83.06 199 CYS A N 1
ATOM 1607 C CA . CYS A 1 199 ? 17.747 15.885 -22.329 1.00 83.06 199 CYS A CA 1
ATOM 1608 C C . CYS A 1 199 ? 17.721 14.623 -21.455 1.00 83.06 199 CYS A C 1
ATOM 1610 O O . CYS A 1 199 ? 18.752 13.966 -21.339 1.00 83.06 199 CYS A O 1
ATOM 1612 N N . GLY A 1 200 ? 16.582 14.286 -20.840 1.00 89.25 200 GLY A N 1
ATOM 1613 C CA . GLY A 1 200 ? 16.464 13.173 -19.899 1.00 89.25 200 GLY A CA 1
ATOM 1614 C C . GLY A 1 200 ? 15.620 13.502 -18.670 1.00 89.25 200 GLY A C 1
ATOM 1615 O O . GLY A 1 200 ? 14.919 14.518 -18.633 1.00 89.25 200 GLY A O 1
ATOM 1616 N N . ALA A 1 201 ? 15.718 12.658 -17.645 1.00 93.38 201 ALA A N 1
ATOM 1617 C CA . ALA A 1 201 ? 14.980 12.793 -16.390 1.00 93.38 201 ALA A CA 1
ATOM 1618 C C . ALA A 1 201 ? 15.840 12.426 -15.171 1.00 93.38 201 ALA A C 1
ATOM 1620 O O . ALA A 1 201 ? 16.880 11.769 -15.287 1.00 93.38 201 ALA A O 1
ATOM 1621 N N . LEU A 1 202 ? 15.393 12.839 -13.984 1.00 92.69 202 LEU A N 1
ATOM 1622 C CA . LEU A 1 202 ? 16.020 12.444 -12.725 1.00 92.69 202 LEU A CA 1
ATOM 1623 C C . LEU A 1 202 ? 15.383 11.162 -12.195 1.00 92.69 202 LEU A C 1
ATOM 1625 O O . LEU A 1 202 ? 14.160 11.029 -12.177 1.00 92.69 202 LEU A O 1
ATOM 1629 N N . LEU A 1 203 ? 16.206 10.238 -11.706 1.00 92.62 203 LEU A N 1
ATOM 1630 C CA . LEU A 1 203 ? 15.733 9.070 -10.978 1.00 92.62 203 LEU A CA 1
ATOM 1631 C C . LEU A 1 203 ? 15.311 9.487 -9.570 1.00 92.62 203 LEU A C 1
ATOM 1633 O O . LEU A 1 203 ? 16.143 9.867 -8.749 1.00 92.62 203 LEU A O 1
ATOM 1637 N N . ARG A 1 204 ? 14.022 9.350 -9.272 1.00 91.00 204 ARG A N 1
ATOM 1638 C CA . ARG A 1 204 ? 13.479 9.580 -7.933 1.00 91.00 204 ARG A CA 1
ATOM 1639 C C . ARG A 1 204 ? 13.551 8.321 -7.074 1.00 91.00 204 ARG A C 1
ATOM 1641 O O . ARG A 1 204 ? 14.035 8.356 -5.948 1.00 91.00 204 ARG A O 1
ATOM 1648 N N . ASN A 1 205 ? 13.060 7.197 -7.596 1.00 91.38 205 ASN A N 1
ATOM 1649 C CA . ASN A 1 205 ? 13.078 5.907 -6.906 1.00 91.38 205 ASN A CA 1
ATOM 1650 C C . ASN A 1 205 ? 13.308 4.763 -7.895 1.00 91.38 205 ASN A C 1
ATOM 1652 O O . ASN A 1 205 ? 12.962 4.859 -9.071 1.00 91.38 205 ASN A O 1
ATOM 1656 N N . LYS A 1 206 ? 13.841 3.650 -7.387 1.00 93.31 206 LYS A N 1
ATOM 1657 C CA . LYS A 1 206 ? 13.957 2.392 -8.122 1.00 93.31 206 LYS A CA 1
ATOM 1658 C C . LYS A 1 206 ? 13.519 1.228 -7.246 1.00 93.31 206 LYS A C 1
ATOM 1660 O O . LYS A 1 206 ? 13.885 1.167 -6.074 1.00 93.31 206 LYS A O 1
ATOM 1665 N N . PHE A 1 207 ? 12.778 0.305 -7.838 1.00 94.50 207 PHE A N 1
ATOM 1666 C CA . PHE A 1 207 ? 12.328 -0.930 -7.206 1.00 94.50 207 PHE A CA 1
ATOM 1667 C C . PHE A 1 207 ? 12.637 -2.096 -8.138 1.00 94.50 207 PHE A C 1
ATOM 1669 O O . PHE A 1 207 ? 12.583 -1.951 -9.358 1.00 94.50 207 PHE A O 1
ATOM 1676 N N . GLN A 1 208 ? 12.961 -3.254 -7.577 1.00 95.69 208 GLN A N 1
ATOM 1677 C CA . GLN A 1 208 ? 13.197 -4.476 -8.340 1.00 95.69 208 GLN A CA 1
ATOM 1678 C C . GLN A 1 208 ? 12.615 -5.667 -7.604 1.00 95.69 208 GLN A C 1
ATOM 1680 O O . GLN A 1 208 ? 12.651 -5.727 -6.377 1.00 95.69 208 GLN A O 1
ATOM 1685 N N . SER A 1 209 ? 12.101 -6.611 -8.380 1.00 95.81 209 SER A N 1
ATOM 1686 C CA . SER A 1 209 ? 11.599 -7.876 -7.857 1.00 95.81 209 SER A CA 1
ATOM 1687 C C . SER A 1 209 ? 12.724 -8.729 -7.255 1.00 95.81 209 SER A C 1
ATOM 1689 O O . SER A 1 209 ? 13.892 -8.625 -7.671 1.00 95.81 209 SER A O 1
ATOM 1691 N N . PRO A 1 210 ? 12.395 -9.638 -6.320 1.00 95.19 210 PRO A N 1
ATOM 1692 C CA . PRO A 1 210 ? 13.335 -10.648 -5.844 1.00 95.19 210 PRO A CA 1
ATOM 1693 C C . PRO A 1 210 ? 13.917 -11.474 -6.998 1.00 95.19 210 PRO A C 1
ATOM 1695 O O . PRO A 1 210 ? 15.132 -11.650 -7.082 1.00 95.19 210 PRO A O 1
ATOM 1698 N N . SER A 1 211 ? 13.078 -11.888 -7.955 1.00 95.00 211 SER A N 1
ATOM 1699 C CA . SER A 1 211 ? 13.500 -12.638 -9.144 1.00 95.00 211 SER A CA 1
ATOM 1700 C C . SER A 1 211 ? 14.491 -11.867 -10.019 1.00 95.00 211 SER A C 1
ATOM 1702 O O . SER A 1 211 ? 15.473 -12.448 -10.490 1.00 95.00 211 SER A O 1
ATOM 1704 N N . PHE A 1 212 ? 14.282 -10.560 -10.228 1.00 96.88 212 PHE A N 1
ATOM 1705 C CA . PHE A 1 212 ? 15.254 -9.713 -10.927 1.00 96.88 212 PHE A CA 1
ATOM 1706 C C . PHE A 1 212 ? 16.582 -9.678 -10.168 1.00 96.88 212 PHE A C 1
ATOM 1708 O O . PHE A 1 212 ? 17.629 -9.912 -10.763 1.00 96.88 212 PHE A O 1
ATOM 1715 N N . THR A 1 213 ? 16.534 -9.450 -8.853 1.00 95.88 213 THR A N 1
ATOM 1716 C CA . THR A 1 213 ? 17.730 -9.384 -7.998 1.00 95.88 213 THR A CA 1
ATOM 1717 C C . THR A 1 213 ? 18.541 -10.673 -8.054 1.00 95.88 213 THR A C 1
ATOM 1719 O O . THR A 1 213 ? 19.753 -10.624 -8.235 1.00 95.88 213 THR A O 1
ATOM 1722 N N . ASN A 1 214 ? 17.877 -11.823 -7.956 1.00 96.75 214 ASN A N 1
ATOM 1723 C CA . ASN A 1 214 ? 18.534 -13.128 -7.994 1.00 96.75 214 ASN A CA 1
ATOM 1724 C C . ASN A 1 214 ? 19.177 -13.425 -9.355 1.00 96.75 214 ASN A C 1
ATOM 1726 O O . ASN A 1 214 ? 20.177 -14.130 -9.417 1.00 96.75 214 ASN A O 1
ATOM 1730 N N . THR A 1 215 ? 18.608 -12.893 -10.439 1.00 97.12 215 THR A N 1
ATOM 1731 C CA . THR A 1 215 ? 19.090 -13.157 -11.803 1.00 97.12 215 THR A CA 1
ATOM 1732 C C . THR A 1 215 ? 20.186 -12.181 -12.231 1.00 97.12 215 THR A C 1
ATOM 1734 O O . THR A 1 215 ? 21.164 -12.585 -12.851 1.00 97.12 215 THR A O 1
ATOM 1737 N N . PHE A 1 216 ? 20.012 -10.891 -11.935 1.00 96.00 216 PHE A N 1
ATOM 1738 C CA . PHE A 1 216 ? 20.816 -9.800 -12.500 1.00 96.00 216 PHE A CA 1
ATOM 1739 C C . PHE A 1 216 ? 21.561 -8.971 -11.445 1.00 96.00 216 PHE A C 1
ATOM 1741 O O . PHE A 1 216 ? 22.354 -8.101 -11.794 1.00 96.00 216 PHE A O 1
ATOM 1748 N N . GLY A 1 217 ? 21.316 -9.213 -10.157 1.00 96.00 217 GLY A N 1
ATOM 1749 C CA . GLY A 1 217 ? 21.855 -8.408 -9.065 1.00 96.00 217 GLY A CA 1
ATOM 1750 C C . GLY A 1 217 ? 21.092 -7.100 -8.827 1.00 96.00 217 GLY A C 1
ATOM 1751 O O . GLY A 1 217 ? 19.962 -6.890 -9.280 1.00 96.00 217 GLY A O 1
ATOM 1752 N N . LYS A 1 218 ? 21.701 -6.204 -8.044 1.00 94.12 218 LYS A N 1
ATOM 1753 C CA . LYS A 1 218 ? 21.148 -4.871 -7.766 1.00 94.12 218 LYS A CA 1
ATOM 1754 C C . LYS A 1 218 ? 21.353 -3.945 -8.962 1.00 94.12 218 LYS A C 1
ATOM 1756 O O . LYS A 1 218 ? 22.454 -3.842 -9.492 1.00 94.12 218 LYS A O 1
ATOM 1761 N N . MET A 1 219 ? 20.309 -3.216 -9.340 1.00 90.69 219 MET A N 1
ATOM 1762 C CA . MET A 1 219 ? 20.353 -2.268 -10.448 1.00 90.69 219 MET A CA 1
ATOM 1763 C C . MET A 1 219 ? 21.270 -1.066 -10.168 1.00 90.69 219 MET A C 1
ATOM 1765 O O . MET A 1 219 ? 20.996 -0.234 -9.291 1.00 90.69 219 MET A O 1
ATOM 1769 N N . GLY A 1 220 ? 22.310 -0.919 -10.989 1.00 89.75 220 GLY A N 1
ATOM 1770 C CA . GLY A 1 220 ? 23.242 0.215 -11.004 1.00 89.75 220 GLY A CA 1
ATOM 1771 C C . GLY A 1 220 ? 22.777 1.407 -11.851 1.00 89.75 220 GLY A C 1
ATOM 1772 O O . GLY A 1 220 ? 23.556 1.920 -12.643 1.00 89.75 220 GLY A O 1
ATOM 1773 N N . ILE A 1 221 ? 21.512 1.827 -11.730 1.00 89.56 221 ILE A N 1
ATOM 1774 C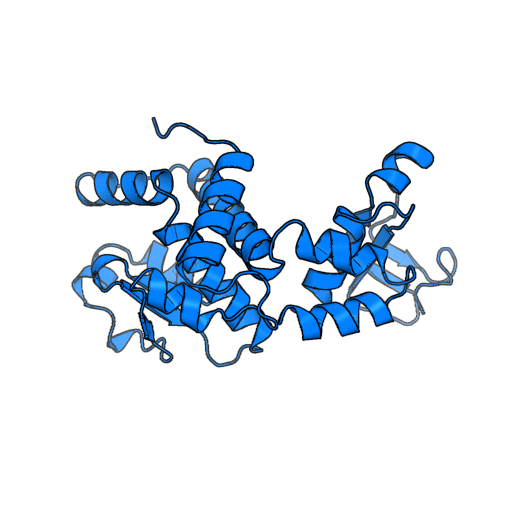 CA . ILE A 1 221 ? 20.975 2.970 -12.497 1.00 89.56 221 ILE A CA 1
ATOM 1775 C C . ILE A 1 221 ? 21.481 4.299 -11.902 1.00 89.56 221 ILE A C 1
ATOM 1777 O O . ILE A 1 221 ? 21.377 4.460 -10.677 1.00 89.56 221 ILE A O 1
ATOM 1781 N N . PRO A 1 222 ? 22.004 5.231 -12.728 1.00 91.12 222 PRO A N 1
ATOM 1782 C CA . PRO A 1 222 ? 22.444 6.553 -12.287 1.00 91.12 222 PRO A CA 1
ATOM 1783 C C . PRO A 1 222 ? 21.270 7.453 -11.875 1.00 91.12 222 PRO A C 1
ATOM 1785 O O . PRO A 1 222 ? 20.122 7.228 -12.246 1.00 91.12 222 PRO A O 1
ATOM 1788 N N . ASN A 1 223 ? 21.569 8.517 -11.125 1.00 90.62 223 ASN A N 1
ATOM 1789 C CA . ASN A 1 223 ? 20.553 9.478 -10.674 1.00 90.62 223 ASN A CA 1
ATOM 1790 C C . ASN A 1 223 ? 20.036 10.389 -11.797 1.00 90.62 223 ASN A C 1
ATOM 1792 O O . ASN A 1 223 ? 18.956 10.962 -11.676 1.00 90.62 223 ASN A O 1
ATOM 1796 N N . VAL A 1 224 ? 20.806 10.533 -12.874 1.00 91.31 224 VAL A N 1
ATOM 1797 C CA . VAL A 1 224 ? 20.421 11.264 -14.081 1.00 91.31 224 VAL A CA 1
ATOM 1798 C C . VAL A 1 224 ? 20.412 10.259 -15.216 1.00 91.31 224 VAL A C 1
ATOM 1800 O O . VAL A 1 224 ? 21.432 9.616 -15.466 1.00 91.31 224 VAL A O 1
ATOM 1803 N N . LEU A 1 225 ? 19.266 10.111 -15.869 1.00 90.56 225 LEU A N 1
ATOM 1804 C CA . LEU A 1 225 ? 19.147 9.294 -17.065 1.00 90.56 225 LEU A CA 1
ATOM 1805 C C . LEU A 1 225 ? 19.018 10.240 -18.248 1.00 90.56 225 LEU A C 1
ATOM 1807 O O . LEU A 1 225 ? 17.956 10.831 -18.458 1.00 90.56 225 LEU A O 1
ATOM 1811 N N . ASP A 1 226 ? 20.113 10.415 -18.981 1.00 89.81 226 ASP A N 1
ATOM 1812 C CA . ASP A 1 226 ? 20.091 11.155 -20.232 1.00 89.81 226 ASP A CA 1
ATOM 1813 C C . ASP A 1 226 ? 19.483 10.312 -21.358 1.00 89.81 226 ASP A C 1
ATOM 1815 O O . ASP A 1 226 ? 19.558 9.082 -21.370 1.00 89.81 226 ASP A O 1
ATOM 1819 N N . TYR A 1 227 ? 18.883 10.998 -22.324 1.00 81.56 227 TYR A N 1
ATOM 1820 C CA . TYR A 1 227 ? 18.210 10.364 -23.453 1.00 81.56 227 TYR A CA 1
ATOM 1821 C C . TYR A 1 227 ? 19.144 9.511 -24.332 1.00 81.56 227 TYR A C 1
ATOM 1823 O O . TYR A 1 227 ? 18.719 8.501 -24.891 1.00 81.56 227 TYR A O 1
ATOM 1831 N N . PHE A 1 228 ? 20.415 9.898 -24.465 1.00 82.75 228 PHE A N 1
ATOM 1832 C CA . PHE A 1 228 ? 21.341 9.239 -25.387 1.00 82.75 228 PHE A CA 1
ATOM 1833 C C . PHE A 1 228 ? 21.783 7.871 -24.864 1.00 82.75 228 PHE A C 1
ATOM 1835 O O . PHE A 1 228 ? 21.874 6.918 -25.636 1.00 82.75 228 PHE A O 1
ATOM 1842 N N . ALA A 1 229 ? 22.030 7.764 -23.558 1.00 85.56 229 ALA A N 1
ATOM 1843 C CA . ALA A 1 229 ? 22.373 6.509 -22.902 1.00 85.56 229 ALA A CA 1
ATOM 1844 C C . ALA A 1 229 ? 21.138 5.668 -22.533 1.00 85.56 229 ALA A C 1
ATOM 1846 O O . ALA A 1 229 ? 21.242 4.443 -22.446 1.00 85.56 229 ALA A O 1
ATOM 1847 N N . TRP A 1 230 ? 19.970 6.299 -22.343 1.00 85.38 230 TRP A N 1
ATOM 1848 C CA . TRP A 1 230 ? 18.740 5.643 -21.882 1.00 85.38 230 TRP A CA 1
ATOM 1849 C C . TRP A 1 230 ? 17.531 5.989 -22.776 1.00 85.38 230 TRP A C 1
ATOM 1851 O O . TRP A 1 230 ? 16.659 6.762 -22.373 1.00 85.38 230 TRP A O 1
ATOM 1861 N N . PRO A 1 231 ? 17.414 5.379 -23.975 1.00 79.94 231 PRO A N 1
ATOM 1862 C CA . PRO A 1 231 ? 16.409 5.762 -24.976 1.00 79.94 231 PRO A CA 1
ATOM 1863 C C . PRO A 1 231 ? 14.947 5.564 -24.550 1.00 79.94 231 PRO A C 1
ATOM 1865 O O . PRO A 1 231 ? 14.045 6.107 -25.177 1.00 79.94 231 PRO A O 1
ATOM 1868 N N . PHE A 1 232 ? 14.693 4.778 -23.498 1.00 81.44 232 PHE A N 1
ATOM 1869 C CA . PHE A 1 232 ? 13.347 4.517 -22.976 1.00 81.44 232 PHE A CA 1
ATOM 1870 C C . PHE A 1 232 ? 12.800 5.630 -22.065 1.00 81.44 232 PHE A C 1
ATOM 1872 O O . PHE A 1 232 ? 11.685 5.505 -21.574 1.00 81.44 232 PHE A O 1
ATOM 1879 N N . VAL A 1 233 ? 13.568 6.691 -21.794 1.00 78.19 233 VAL A N 1
ATOM 1880 C CA . VAL A 1 233 ? 13.193 7.807 -20.894 1.00 78.19 233 VAL A CA 1
ATOM 1881 C C . VAL A 1 233 ? 12.296 8.856 -21.595 1.00 78.19 233 VAL A C 1
ATOM 1883 O O . VAL A 1 233 ? 12.188 9.996 -21.148 1.00 78.19 233 VAL A O 1
ATOM 1886 N N . LEU A 1 234 ? 11.642 8.469 -22.695 1.00 62.78 234 LEU A N 1
ATOM 1887 C CA . LEU A 1 234 ? 10.763 9.307 -23.521 1.00 62.78 234 LEU A CA 1
ATOM 1888 C C . LEU A 1 234 ? 9.341 9.431 -22.962 1.00 62.78 234 LEU A C 1
ATOM 1890 O O . LEU A 1 234 ? 8.760 8.391 -22.581 1.00 62.78 234 LEU A O 1
#

Secondary structure (DSSP, 8-state):
-PPPPPHHHHHHHHHHHHHHTT-TT-SS--HHHHHHHTT-EEES---GGGS-HHHHHH-HHHHHHHHHH-SEEEEGGGTEEEE-TTS-HHHHHHHHHHHHHHHH-HHHHHHHHTTTTS-S---HHHHHHHHHHHHHHHHHHHTTTHHHHHHHTTS-S-HHHHHHHHHHHT--HHHHHHHHHHH-SSS-EEEEEEEEETTEEEEEEEEE-HHHHHHH-S----SEEETTT-TT--

pLDDT: mean 79.02, std 19.3, range [32.06, 98.31]

Radius of gyration: 19.94 Å; chains: 1; bounding box: 39×39×58 Å

InterPro domains:
  IPR010359 IrrE N-terminal-like domain [PF06114] (78-179)